Protein AF-A0A4P6FEP6-F1 (afdb_monomer_lite)

Structure (mmCIF, N/CA/C/O backbone):
data_AF-A0A4P6FEP6-F1
#
_entry.id   AF-A0A4P6FEP6-F1
#
loop_
_atom_site.group_PDB
_atom_site.id
_atom_site.type_symbol
_atom_site.label_atom_id
_atom_site.label_alt_id
_atom_site.label_comp_id
_atom_site.label_asym_id
_atom_site.label_entity_id
_atom_site.label_seq_id
_atom_site.pdbx_PDB_ins_code
_atom_site.Cartn_x
_atom_site.Cartn_y
_atom_site.Cartn_z
_atom_site.occupancy
_atom_site.B_iso_or_equiv
_atom_site.auth_seq_id
_atom_site.auth_comp_id
_atom_site.auth_asym_id
_atom_site.auth_atom_id
_atom_site.pdbx_PDB_model_num
ATOM 1 N N . MET A 1 1 ? 77.524 1.971 -24.365 1.00 61.12 1 MET A N 1
ATOM 2 C CA . MET A 1 1 ? 76.093 1.707 -24.637 1.00 61.12 1 MET A CA 1
ATOM 3 C C . MET A 1 1 ? 75.941 1.446 -26.121 1.00 61.12 1 MET A C 1
ATOM 5 O O . MET A 1 1 ? 76.405 2.267 -26.900 1.00 61.12 1 MET A O 1
ATOM 9 N N . SER A 1 2 ? 75.398 0.293 -26.518 1.00 82.69 2 SER A N 1
ATOM 10 C CA . SER A 1 2 ? 75.181 -0.002 -27.937 1.00 82.69 2 SER A CA 1
ATOM 11 C C . SER A 1 2 ? 73.992 0.816 -28.463 1.00 82.69 2 SER A C 1
ATOM 13 O O . SER A 1 2 ? 73.054 1.067 -27.701 1.00 82.69 2 SER A O 1
ATOM 15 N N . PRO A 1 3 ? 73.987 1.218 -29.748 1.00 84.75 3 PRO A N 1
ATOM 16 C CA . PRO A 1 3 ? 72.863 1.941 -30.356 1.00 84.75 3 PRO A CA 1
ATOM 17 C C . PRO A 1 3 ? 71.530 1.189 -30.208 1.00 84.75 3 PRO A C 1
ATOM 19 O O . PRO A 1 3 ? 70.482 1.814 -30.090 1.00 84.75 3 PRO A O 1
ATOM 22 N N . VAL A 1 4 ? 71.584 -0.142 -30.096 1.00 84.56 4 VAL A N 1
ATOM 23 C CA . VAL A 1 4 ? 70.431 -1.012 -29.825 1.00 84.56 4 VAL A CA 1
ATOM 24 C C . VAL A 1 4 ? 69.748 -0.669 -28.492 1.00 84.56 4 VAL A C 1
ATOM 26 O O . VAL A 1 4 ? 68.520 -0.640 -28.424 1.00 84.56 4 VAL A O 1
ATOM 29 N N . PHE A 1 5 ? 70.521 -0.352 -27.448 1.00 81.69 5 PHE A N 1
ATOM 30 C CA . PHE A 1 5 ? 69.991 -0.033 -26.118 1.00 81.69 5 PHE A CA 1
ATOM 31 C C . PHE A 1 5 ? 69.284 1.332 -26.087 1.00 81.69 5 PHE A C 1
ATOM 33 O O . PHE A 1 5 ? 68.251 1.475 -25.440 1.00 81.69 5 PHE A O 1
ATOM 40 N N . ALA A 1 6 ? 69.792 2.313 -26.843 1.00 79.81 6 ALA A N 1
ATOM 41 C CA . ALA A 1 6 ? 69.150 3.621 -26.987 1.00 79.81 6 ALA A CA 1
ATOM 42 C C . ALA A 1 6 ? 67.805 3.510 -27.727 1.00 79.81 6 ALA A C 1
ATOM 44 O O . ALA A 1 6 ? 66.792 4.006 -27.243 1.00 79.81 6 ALA A O 1
ATOM 45 N N . THR A 1 7 ? 67.753 2.750 -28.829 1.00 85.75 7 THR A N 1
ATOM 46 C CA . THR A 1 7 ? 66.488 2.495 -29.543 1.00 85.75 7 THR A CA 1
ATOM 47 C C . THR A 1 7 ? 65.466 1.701 -28.728 1.00 85.75 7 THR A C 1
ATOM 49 O O . THR A 1 7 ? 64.266 1.857 -28.942 1.00 85.75 7 THR A O 1
ATOM 52 N N . ALA A 1 8 ? 65.909 0.844 -27.803 1.00 77.00 8 ALA A N 1
ATOM 53 C CA . ALA A 1 8 ? 65.008 0.113 -26.914 1.00 77.00 8 ALA A CA 1
ATOM 54 C C . ALA A 1 8 ? 64.372 1.035 -25.858 1.00 77.00 8 ALA A C 1
ATOM 56 O O . ALA A 1 8 ? 63.171 0.935 -25.613 1.00 77.00 8 ALA A O 1
ATOM 57 N N . LEU A 1 9 ? 65.148 1.966 -25.290 1.00 80.12 9 LEU A N 1
ATOM 58 C CA . LEU A 1 9 ? 64.659 2.965 -24.332 1.00 80.12 9 LEU A CA 1
ATOM 59 C C . LEU A 1 9 ? 63.662 3.946 -24.964 1.00 80.12 9 LEU A C 1
ATOM 61 O O . LEU A 1 9 ? 62.606 4.182 -24.380 1.00 80.12 9 LEU A O 1
ATOM 65 N N . ASP A 1 10 ? 63.934 4.440 -26.176 1.00 83.44 10 ASP A N 1
ATOM 66 C CA . ASP A 1 10 ? 63.005 5.333 -26.888 1.00 83.44 10 ASP A CA 1
ATOM 67 C C . ASP A 1 10 ? 61.679 4.638 -27.222 1.00 83.44 10 ASP A C 1
ATOM 69 O O . ASP A 1 10 ? 60.604 5.224 -27.088 1.00 83.44 10 ASP A O 1
ATOM 73 N N . ARG A 1 11 ? 61.727 3.353 -27.603 1.00 79.44 11 ARG A N 1
ATOM 74 C CA . ARG A 1 11 ? 60.509 2.561 -27.827 1.00 79.44 11 ARG A CA 1
ATOM 75 C C . ARG A 1 11 ? 59.732 2.340 -26.533 1.00 79.44 11 ARG A C 1
ATOM 77 O O . ARG A 1 11 ? 58.515 2.478 -26.551 1.00 79.44 11 ARG A O 1
ATOM 84 N N . ALA A 1 12 ? 60.403 2.031 -25.424 1.00 73.00 12 ALA A N 1
ATOM 85 C CA . ALA A 1 12 ? 59.746 1.851 -24.129 1.00 73.00 12 ALA A CA 1
ATOM 86 C C . ALA A 1 12 ? 59.043 3.136 -23.654 1.00 73.00 12 ALA A C 1
ATOM 88 O O . ALA A 1 12 ? 57.903 3.077 -23.194 1.00 73.00 12 ALA A O 1
ATOM 89 N N . ALA A 1 13 ? 59.675 4.300 -23.836 1.00 74.88 13 ALA A N 1
ATOM 90 C CA . ALA A 1 13 ? 59.071 5.595 -23.523 1.00 74.88 13 ALA A CA 1
ATOM 91 C C . ALA A 1 13 ? 57.857 5.908 -24.418 1.00 74.88 13 ALA A C 1
ATOM 93 O O . ALA A 1 13 ? 56.834 6.391 -23.929 1.00 74.88 13 ALA A O 1
ATOM 94 N N . ALA A 1 14 ? 57.932 5.584 -25.714 1.00 75.50 14 ALA A N 1
ATOM 95 C CA . ALA A 1 14 ? 56.806 5.743 -26.633 1.00 75.50 14 ALA A CA 1
ATOM 96 C C . ALA A 1 14 ? 55.612 4.845 -26.254 1.00 75.50 14 ALA A C 1
ATOM 98 O O . ALA A 1 14 ? 54.470 5.301 -26.282 1.00 75.50 14 ALA A O 1
ATOM 99 N N . TRP A 1 15 ? 55.865 3.598 -25.847 1.00 74.69 15 TRP A N 1
ATOM 100 C CA . TRP A 1 15 ? 54.817 2.686 -25.382 1.00 74.69 15 TRP A CA 1
ATOM 101 C C . TRP A 1 15 ? 54.158 3.158 -24.082 1.00 74.69 15 TRP A C 1
ATOM 103 O O . TRP A 1 15 ? 52.933 3.110 -23.992 1.00 74.69 15 TRP A O 1
ATOM 113 N N . ALA A 1 16 ? 54.931 3.692 -23.128 1.00 70.31 16 ALA A N 1
ATOM 114 C CA . ALA A 1 16 ? 54.395 4.250 -21.884 1.00 70.31 16 ALA A CA 1
ATOM 115 C C . ALA A 1 16 ? 53.432 5.429 -22.139 1.00 70.31 16 ALA A C 1
ATOM 117 O O . ALA A 1 16 ? 52.338 5.489 -21.573 1.00 70.31 16 ALA A O 1
ATOM 118 N N . ALA A 1 17 ? 53.788 6.324 -23.067 1.00 71.62 17 ALA A N 1
ATOM 119 C CA . ALA A 1 17 ? 52.927 7.440 -23.455 1.00 71.62 17 ALA A CA 1
ATOM 120 C C . ALA A 1 17 ? 51.618 6.972 -24.120 1.00 71.62 17 ALA A C 1
ATOM 122 O O . ALA A 1 17 ? 50.555 7.545 -23.877 1.00 71.62 17 ALA A O 1
ATOM 123 N N . ILE A 1 18 ? 51.668 5.910 -24.933 1.00 71.50 18 ILE A N 1
ATOM 124 C CA . ILE A 1 18 ? 50.474 5.322 -25.559 1.00 71.50 18 ILE A CA 1
ATOM 125 C C . ILE A 1 18 ? 49.563 4.689 -24.498 1.00 71.50 18 ILE A C 1
ATOM 127 O O . ILE A 1 18 ? 48.345 4.875 -24.553 1.00 71.50 18 ILE A O 1
ATOM 131 N N . THR A 1 19 ? 50.130 3.986 -23.510 1.00 71.38 19 THR A N 1
ATOM 132 C CA . THR A 1 19 ? 49.346 3.383 -22.423 1.00 71.38 19 THR A CA 1
ATOM 133 C C . THR A 1 19 ? 48.675 4.427 -21.536 1.00 71.38 19 THR A C 1
ATOM 135 O O . THR A 1 19 ? 47.504 4.257 -21.201 1.00 71.38 19 THR A O 1
ATOM 138 N N . ASP A 1 20 ? 49.343 5.543 -21.230 1.00 69.88 20 ASP A N 1
ATOM 139 C CA . ASP A 1 20 ? 48.754 6.618 -20.420 1.00 69.88 20 ASP A CA 1
ATOM 140 C C . ASP A 1 20 ? 47.569 7.286 -21.129 1.00 69.88 20 ASP A C 1
ATOM 142 O O . ASP A 1 20 ? 46.523 7.526 -20.519 1.00 69.88 20 ASP A O 1
ATOM 146 N N . VAL A 1 21 ? 47.683 7.520 -22.442 1.00 69.31 21 VAL A N 1
ATOM 147 C CA . VAL A 1 21 ? 46.574 8.051 -23.250 1.00 69.31 21 VAL A CA 1
ATOM 148 C C . VAL A 1 21 ? 45.417 7.053 -23.304 1.00 69.31 21 VAL A C 1
ATOM 150 O O . VAL A 1 21 ? 44.262 7.450 -23.146 1.00 69.31 21 VAL A O 1
ATOM 153 N N . ALA A 1 22 ? 45.697 5.758 -23.472 1.00 65.31 22 ALA A N 1
ATOM 154 C CA . ALA A 1 22 ? 44.666 4.723 -23.494 1.00 65.31 22 ALA A CA 1
ATOM 155 C C . ALA A 1 22 ? 43.912 4.626 -22.154 1.00 65.31 22 ALA A C 1
ATOM 157 O O . ALA A 1 22 ? 42.680 4.569 -22.144 1.00 65.31 22 ALA A O 1
ATOM 158 N N . VAL A 1 23 ? 44.628 4.680 -21.025 1.00 70.81 23 VAL A N 1
ATOM 159 C CA . VAL A 1 23 ? 44.027 4.690 -19.682 1.00 70.81 23 VAL A CA 1
ATOM 160 C C . VAL A 1 23 ? 43.199 5.956 -19.467 1.00 70.81 23 VAL A C 1
ATOM 162 O O . VAL A 1 23 ? 42.059 5.865 -19.011 1.00 70.81 23 VAL A O 1
ATOM 165 N N . ALA A 1 24 ? 43.710 7.129 -19.848 1.00 69.38 24 ALA A N 1
ATOM 166 C CA . ALA A 1 24 ? 42.980 8.389 -19.718 1.00 69.38 24 ALA A CA 1
ATOM 167 C C . ALA A 1 24 ? 41.680 8.396 -20.542 1.00 69.38 24 ALA A C 1
ATOM 169 O O . ALA A 1 24 ? 40.633 8.823 -20.048 1.00 69.38 24 ALA A O 1
ATOM 170 N N . VAL A 1 25 ? 41.714 7.868 -21.771 1.00 70.19 25 VAL A N 1
ATOM 171 C CA . VAL A 1 25 ? 40.526 7.732 -22.628 1.00 70.19 25 VAL A CA 1
ATOM 172 C C . VAL A 1 25 ? 39.533 6.727 -22.040 1.00 70.19 25 VAL A C 1
ATOM 174 O O . VAL A 1 25 ? 38.334 7.005 -22.020 1.00 70.19 25 VAL A O 1
ATOM 177 N N . ALA A 1 26 ? 40.003 5.594 -21.509 1.00 68.00 26 ALA A N 1
ATOM 178 C CA . ALA A 1 26 ? 39.142 4.593 -20.882 1.00 68.00 26 ALA A CA 1
ATOM 179 C C . ALA A 1 26 ? 38.453 5.133 -19.615 1.00 68.00 26 ALA A C 1
ATOM 181 O O . ALA A 1 26 ? 37.238 4.985 -19.460 1.00 68.00 26 ALA A O 1
ATOM 182 N N . VAL A 1 27 ? 39.199 5.814 -18.739 1.00 72.69 27 VAL A N 1
ATOM 183 C CA . VAL A 1 27 ? 38.661 6.439 -17.519 1.00 72.69 27 VAL A CA 1
ATOM 184 C C . VAL A 1 27 ? 37.691 7.568 -17.871 1.00 72.69 27 VAL A C 1
ATOM 186 O O . VAL A 1 27 ? 36.590 7.625 -17.319 1.00 72.69 27 VAL A O 1
ATOM 189 N N . GLY A 1 28 ? 38.048 8.426 -18.830 1.00 70.25 28 GLY A N 1
ATOM 190 C CA . GLY A 1 28 ? 37.175 9.497 -19.314 1.00 70.25 28 GLY A CA 1
ATOM 191 C C . GLY A 1 28 ? 35.877 8.964 -19.931 1.00 70.25 28 GLY A C 1
ATOM 192 O O . GLY A 1 28 ? 34.793 9.471 -19.637 1.00 70.25 28 GLY A O 1
ATOM 193 N N . GLY A 1 29 ? 35.966 7.892 -20.724 1.00 70.19 29 GLY A N 1
ATOM 194 C CA . GLY A 1 29 ? 34.812 7.213 -21.312 1.00 70.19 29 GLY A CA 1
ATOM 195 C C . GLY A 1 29 ? 33.895 6.581 -20.262 1.00 70.19 29 GLY A C 1
ATOM 196 O O . GLY A 1 29 ? 32.678 6.761 -20.321 1.00 70.19 29 GLY A O 1
ATOM 197 N N . ALA A 1 30 ? 34.464 5.903 -19.260 1.00 69.81 30 ALA A N 1
ATOM 198 C CA . ALA A 1 30 ? 33.702 5.316 -18.158 1.00 69.81 30 ALA A CA 1
ATOM 199 C C . ALA A 1 30 ? 32.984 6.387 -17.318 1.00 69.81 30 ALA A C 1
ATOM 201 O O . ALA A 1 30 ? 31.803 6.234 -16.995 1.00 69.81 30 ALA A O 1
ATOM 202 N N . ALA A 1 31 ? 33.659 7.500 -17.017 1.00 67.56 31 ALA A N 1
ATOM 203 C CA . ALA A 1 31 ? 33.062 8.622 -16.299 1.00 67.56 31 ALA A CA 1
ATOM 204 C C . ALA A 1 31 ? 31.893 9.243 -17.084 1.00 67.56 31 ALA A C 1
ATOM 206 O O . ALA A 1 31 ? 30.812 9.441 -16.527 1.00 67.56 31 ALA A O 1
ATOM 207 N N . LEU A 1 32 ? 32.063 9.479 -18.390 1.00 68.00 32 LEU A N 1
ATOM 208 C CA . LEU A 1 32 ? 30.989 9.979 -19.256 1.00 68.00 32 LEU A CA 1
ATOM 209 C C . LEU A 1 32 ? 29.798 9.017 -19.325 1.00 68.00 32 LEU A C 1
ATOM 211 O O . LEU A 1 32 ? 28.652 9.466 -19.279 1.00 68.00 32 LEU A O 1
ATOM 215 N N . ALA A 1 33 ? 30.042 7.706 -19.386 1.00 71.12 33 ALA A N 1
ATOM 216 C CA . ALA A 1 33 ? 28.980 6.704 -19.386 1.00 71.12 33 ALA A CA 1
ATOM 217 C C . ALA A 1 33 ? 28.180 6.717 -18.073 1.00 71.12 33 ALA A C 1
ATOM 219 O O . ALA A 1 33 ? 26.949 6.670 -18.099 1.00 71.12 33 ALA A O 1
ATOM 220 N N . LEU A 1 34 ? 28.854 6.850 -16.925 1.00 71.38 34 LEU A N 1
ATOM 221 C CA . LEU A 1 34 ? 28.195 6.987 -15.624 1.00 71.38 34 LEU A CA 1
ATOM 222 C C . LEU A 1 34 ? 27.368 8.273 -15.538 1.00 71.38 34 LEU A C 1
ATOM 224 O O . LEU 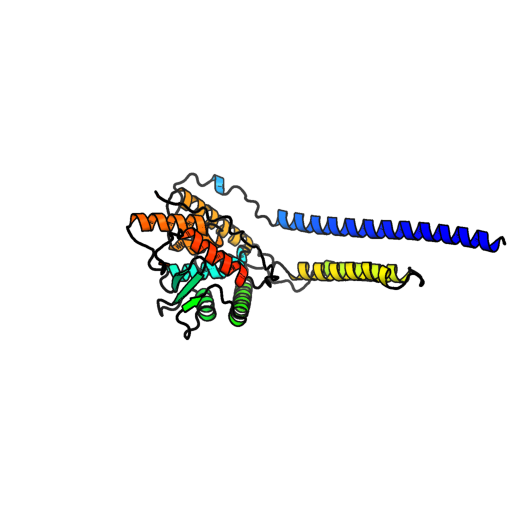A 1 34 ? 26.220 8.224 -15.095 1.00 71.38 34 LEU A O 1
ATOM 228 N N . VAL A 1 35 ? 27.901 9.401 -16.020 1.00 69.12 35 VAL A N 1
ATOM 229 C CA . VAL A 1 35 ? 27.169 10.677 -16.079 1.00 69.12 35 VAL A CA 1
ATOM 230 C C . VAL A 1 35 ? 25.943 10.563 -16.987 1.00 69.12 35 VAL A C 1
ATOM 232 O O . VAL A 1 35 ? 24.860 10.997 -16.601 1.00 69.12 35 VAL A O 1
ATOM 235 N N . ALA A 1 36 ? 26.066 9.933 -18.157 1.00 70.50 36 ALA A N 1
ATOM 236 C CA . ALA A 1 36 ? 24.946 9.719 -19.070 1.00 70.50 36 ALA A CA 1
ATOM 237 C C . ALA A 1 36 ? 23.869 8.803 -18.463 1.00 70.50 36 ALA A C 1
ATOM 239 O O . ALA A 1 36 ? 22.678 9.097 -18.576 1.00 70.50 36 ALA A O 1
ATOM 240 N N . CYS A 1 37 ? 24.265 7.733 -17.767 1.00 73.44 37 CYS A N 1
ATOM 241 C CA . CYS A 1 37 ? 23.350 6.858 -17.032 1.00 73.44 37 CYS A CA 1
ATOM 242 C C . CYS A 1 37 ? 22.632 7.601 -15.899 1.00 73.44 37 CYS A C 1
ATOM 244 O O . CYS A 1 37 ? 21.408 7.506 -15.786 1.00 73.44 37 CYS A O 1
ATOM 246 N N . ALA A 1 38 ? 23.366 8.381 -15.100 1.00 69.75 38 ALA A N 1
ATOM 247 C CA . ALA A 1 38 ? 22.795 9.209 -14.043 1.00 69.75 38 ALA A CA 1
ATOM 248 C C . ALA A 1 38 ? 21.826 10.250 -14.619 1.00 69.75 38 ALA A C 1
ATOM 250 O O . ALA A 1 38 ? 20.710 10.396 -14.125 1.00 69.75 38 ALA A O 1
ATOM 251 N N . PHE A 1 39 ? 22.195 10.915 -15.715 1.00 73.56 39 PHE A N 1
ATOM 252 C CA . PHE A 1 39 ? 21.344 11.889 -16.392 1.00 73.56 39 PHE A CA 1
ATOM 253 C C . PHE A 1 39 ? 20.080 11.244 -16.972 1.00 73.56 39 PHE A C 1
ATOM 255 O O . PHE A 1 39 ? 18.983 11.751 -16.757 1.00 73.56 39 PHE A O 1
ATOM 262 N N . ALA A 1 40 ? 20.190 10.097 -17.647 1.00 71.88 40 ALA A N 1
ATOM 263 C CA . ALA A 1 40 ? 19.037 9.359 -18.160 1.00 71.88 40 ALA A CA 1
ATOM 264 C C . ALA A 1 40 ? 18.101 8.906 -17.029 1.00 71.88 40 ALA A C 1
ATOM 266 O O . ALA A 1 40 ? 16.876 8.971 -17.173 1.00 71.88 40 ALA A O 1
ATOM 267 N N . TRP A 1 41 ? 18.664 8.494 -15.889 1.00 76.50 41 TRP A N 1
ATOM 268 C CA . TRP A 1 41 ? 17.903 8.169 -14.687 1.00 76.50 41 TRP A CA 1
ATOM 269 C C . TRP A 1 41 ? 17.193 9.402 -14.114 1.00 76.50 41 TRP A C 1
ATOM 271 O O . TRP A 1 41 ? 15.987 9.336 -13.886 1.00 76.50 41 TRP A O 1
ATOM 281 N N . ILE A 1 42 ? 17.881 10.543 -13.984 1.00 72.00 42 ILE A N 1
ATOM 282 C CA . ILE A 1 42 ? 17.297 11.815 -13.527 1.00 72.00 42 ILE A CA 1
ATOM 283 C C . ILE A 1 42 ? 16.188 12.272 -14.476 1.00 72.00 42 ILE A C 1
ATOM 285 O O . ILE A 1 42 ? 15.092 12.578 -14.023 1.00 72.00 42 ILE A O 1
ATOM 289 N N . VAL A 1 43 ? 16.416 12.280 -15.791 1.00 71.88 43 VAL A N 1
ATOM 290 C CA . VAL A 1 43 ? 15.403 12.677 -16.781 1.00 71.88 43 VAL A CA 1
ATOM 291 C C . VAL A 1 43 ? 14.196 11.751 -16.718 1.00 71.88 43 VAL A C 1
ATOM 293 O O . VAL A 1 43 ? 13.061 12.223 -16.751 1.00 71.88 43 VAL A O 1
ATOM 296 N N . ARG A 1 44 ? 14.407 10.437 -16.586 1.00 70.50 44 ARG A N 1
ATOM 297 C CA . ARG A 1 44 ? 13.316 9.474 -16.403 1.00 70.50 44 ARG A CA 1
ATOM 298 C C . ARG A 1 44 ? 12.559 9.738 -15.105 1.00 70.50 44 ARG A C 1
ATOM 300 O O . ARG A 1 44 ? 11.333 9.729 -15.121 1.00 70.50 44 ARG A O 1
ATOM 307 N N . PHE A 1 45 ? 13.268 9.999 -14.014 1.00 69.69 45 PHE A N 1
ATOM 308 C CA . PHE A 1 45 ? 12.686 10.299 -12.714 1.00 69.69 45 PHE A CA 1
ATOM 309 C C . PHE A 1 45 ? 11.876 11.600 -12.749 1.00 69.69 45 PHE A C 1
ATOM 311 O O . PHE A 1 45 ? 10.725 11.607 -12.333 1.00 69.69 45 PHE A O 1
ATOM 318 N N . VAL A 1 46 ? 12.420 12.672 -13.332 1.00 72.56 46 VAL A N 1
ATOM 319 C CA . VAL A 1 46 ? 11.766 13.981 -13.486 1.00 72.56 46 VAL A CA 1
ATOM 320 C C . VAL A 1 46 ? 10.570 13.903 -14.434 1.00 72.56 46 VAL A C 1
ATOM 322 O O . VAL A 1 46 ? 9.519 14.452 -14.124 1.00 72.56 46 VAL A O 1
ATOM 325 N N . ARG A 1 47 ? 10.684 13.195 -15.564 1.00 70.75 47 ARG A N 1
ATOM 326 C CA . ARG A 1 47 ? 9.586 13.031 -16.533 1.00 70.75 47 ARG A CA 1
ATOM 327 C C . ARG A 1 47 ? 8.449 12.170 -15.986 1.00 70.75 47 ARG A C 1
ATOM 329 O O . ARG A 1 47 ? 7.299 12.402 -16.344 1.00 70.75 47 ARG A O 1
ATOM 336 N N . ASN A 1 48 ? 8.774 11.196 -15.139 1.00 60.62 48 ASN A N 1
ATOM 337 C CA . ASN A 1 48 ? 7.792 10.369 -14.445 1.00 60.62 48 ASN A CA 1
ATOM 338 C C . ASN A 1 48 ? 7.306 10.990 -13.136 1.00 60.62 48 ASN A C 1
ATOM 340 O O . ASN A 1 48 ? 6.395 10.426 -12.529 1.00 60.62 48 ASN A O 1
ATOM 344 N N . ARG A 1 49 ? 7.856 12.132 -12.691 1.00 58.47 49 ARG A N 1
ATOM 345 C CA . ARG A 1 49 ? 7.165 12.892 -11.657 1.00 58.47 49 ARG A CA 1
ATOM 346 C C . ARG A 1 49 ? 5.838 13.311 -12.274 1.00 58.47 49 ARG A C 1
ATOM 348 O O . ARG A 1 49 ? 5.867 13.986 -13.309 1.00 58.47 49 ARG A O 1
ATOM 355 N N . PRO A 1 50 ? 4.692 12.908 -11.695 1.00 55.69 50 PRO A N 1
ATOM 356 C CA . PRO A 1 50 ? 3.425 13.465 -12.119 1.00 55.69 50 PRO A CA 1
ATOM 357 C C . PRO A 1 50 ? 3.621 14.973 -12.057 1.00 55.69 50 PRO A C 1
ATOM 359 O O . PRO A 1 50 ? 4.028 15.510 -11.019 1.00 55.69 50 PRO A O 1
ATOM 362 N N . ARG A 1 51 ? 3.467 15.650 -13.203 1.00 55.00 51 ARG A N 1
ATOM 363 C CA . ARG A 1 51 ? 3.362 17.104 -13.201 1.00 55.00 51 ARG A CA 1
ATOM 364 C C . ARG A 1 51 ? 2.246 17.354 -12.205 1.00 55.00 51 ARG A C 1
ATOM 366 O O . ARG A 1 51 ? 1.108 17.002 -12.499 1.00 55.00 51 ARG A O 1
ATOM 373 N N . ARG A 1 52 ? 2.590 17.870 -11.019 1.00 52.38 52 ARG A N 1
ATOM 374 C CA . ARG A 1 52 ? 1.654 18.383 -10.017 1.00 52.38 52 ARG A CA 1
ATOM 375 C C . ARG A 1 52 ? 0.988 19.603 -10.647 1.00 52.38 52 ARG A C 1
ATOM 377 O O . ARG A 1 52 ? 1.244 20.740 -10.277 1.00 52.38 52 ARG A O 1
ATOM 384 N N . ALA A 1 53 ? 0.260 19.376 -11.729 1.00 44.19 53 ALA A N 1
ATOM 385 C CA . ALA A 1 53 ? -0.480 20.373 -12.444 1.00 44.19 53 ALA A CA 1
ATOM 386 C C . ALA A 1 53 ? -1.654 20.662 -11.530 1.00 44.19 53 ALA A C 1
ATOM 388 O O . ALA A 1 53 ? -2.560 19.851 -11.453 1.00 44.19 53 ALA A O 1
ATOM 389 N N . ALA A 1 54 ? -1.533 21.727 -10.743 1.00 48.09 54 ALA A N 1
ATOM 390 C CA . ALA A 1 54 ? -2.544 22.762 -10.554 1.00 48.09 54 ALA A CA 1
ATOM 391 C C . ALA A 1 54 ? -4.024 22.368 -10.326 1.00 48.09 54 ALA A C 1
ATOM 393 O O . ALA A 1 54 ? -4.875 23.248 -10.380 1.00 48.09 54 ALA A O 1
ATOM 394 N N . VAL A 1 55 ? -4.369 21.118 -9.998 1.00 51.62 55 VAL A N 1
ATOM 395 C CA . VAL A 1 55 ? -5.739 20.731 -9.606 1.00 51.62 55 VAL A CA 1
ATOM 396 C C . VAL A 1 55 ? -6.094 21.316 -8.230 1.00 51.62 55 VAL A C 1
ATOM 398 O O . VAL A 1 55 ? -7.260 21.462 -7.889 1.00 51.62 55 VAL A O 1
ATOM 401 N N . ALA A 1 56 ? -5.097 21.781 -7.469 1.00 49.84 56 ALA A N 1
ATOM 402 C CA . ALA A 1 56 ? -5.315 22.521 -6.229 1.00 49.84 56 ALA A CA 1
ATOM 403 C C . ALA A 1 56 ? -5.978 23.904 -6.427 1.00 49.84 56 ALA A C 1
ATOM 405 O O . ALA A 1 56 ? -6.466 24.474 -5.458 1.00 49.84 56 ALA A O 1
ATOM 406 N N . ALA A 1 57 ? -6.022 24.460 -7.647 1.00 47.44 57 ALA A N 1
ATOM 407 C CA . ALA A 1 57 ? -6.486 25.836 -7.859 1.00 47.44 57 ALA A CA 1
ATOM 408 C C . ALA A 1 57 ? -8.004 25.988 -8.080 1.00 47.44 57 ALA A C 1
ATOM 410 O O . ALA A 1 57 ? -8.489 27.113 -8.140 1.00 47.44 57 ALA A O 1
ATOM 411 N N . THR A 1 58 ? -8.774 24.899 -8.189 1.00 51.06 58 THR A N 1
ATOM 412 C CA . THR A 1 58 ? -10.235 24.974 -8.423 1.00 51.06 58 THR A CA 1
ATOM 413 C C . THR A 1 58 ? -11.088 24.584 -7.211 1.00 51.06 58 THR A C 1
ATOM 415 O O . THR A 1 58 ? -12.310 24.679 -7.270 1.00 51.06 58 THR A O 1
ATOM 418 N N . ALA A 1 59 ? -10.478 24.208 -6.084 1.00 52.09 59 ALA A N 1
ATOM 419 C CA . ALA A 1 59 ? -11.179 23.730 -4.888 1.00 52.09 59 ALA A CA 1
ATOM 420 C C . ALA A 1 59 ? -11.476 24.838 -3.854 1.00 52.09 59 ALA A C 1
ATOM 422 O O . ALA A 1 59 ? -11.310 24.636 -2.657 1.00 52.09 59 ALA A O 1
ATOM 423 N N . GLY A 1 60 ? -11.935 26.013 -4.301 1.00 55.97 60 GLY A N 1
ATOM 424 C CA . GLY A 1 60 ? -12.429 27.080 -3.411 1.00 55.97 60 GLY A CA 1
ATOM 425 C C . GLY A 1 60 ? -13.817 26.812 -2.803 1.00 55.97 60 GLY A C 1
ATOM 426 O O . GLY A 1 60 ? -14.391 27.699 -2.179 1.00 55.97 60 GLY A O 1
ATOM 427 N N . GLY A 1 61 ? -14.387 25.622 -3.019 1.00 64.38 61 GLY A N 1
ATOM 428 C CA . GLY A 1 61 ? -15.664 25.199 -2.442 1.00 64.38 61 GLY A CA 1
ATOM 429 C C . GLY A 1 61 ? -15.492 24.498 -1.089 1.00 64.38 61 GLY A C 1
ATOM 430 O O . GLY A 1 61 ? -14.387 24.049 -0.778 1.00 64.38 61 GLY A O 1
ATOM 431 N N . PRO A 1 62 ? -16.567 24.370 -0.282 1.00 67.12 62 PRO A N 1
ATOM 432 C CA . PRO A 1 62 ? -16.538 23.582 0.948 1.00 67.12 62 PRO A CA 1
ATOM 433 C C . PRO A 1 62 ? -15.975 22.203 0.616 1.00 67.12 62 PRO A C 1
ATOM 435 O O . PRO A 1 62 ? -16.477 21.529 -0.284 1.00 67.12 62 PRO A O 1
ATOM 438 N N . ALA A 1 63 ? -14.881 21.834 1.281 1.00 65.06 63 ALA A N 1
ATOM 439 C CA . ALA A 1 63 ? -14.095 20.673 0.903 1.00 65.06 63 ALA A CA 1
ATOM 440 C C . ALA A 1 63 ? -15.015 19.442 0.817 1.00 65.06 63 ALA A C 1
ATOM 442 O O . ALA A 1 63 ? -15.655 19.070 1.797 1.00 65.06 63 ALA A O 1
ATOM 443 N N . ALA A 1 64 ? -15.162 18.834 -0.357 1.00 75.06 64 ALA A N 1
ATOM 444 C CA . ALA A 1 64 ? -16.000 17.646 -0.495 1.00 75.06 64 ALA A CA 1
ATOM 445 C C . ALA A 1 64 ? -15.437 16.515 0.384 1.00 75.06 64 ALA A C 1
ATOM 447 O O . ALA A 1 64 ? -14.235 16.488 0.665 1.00 75.06 64 ALA A O 1
ATOM 448 N N . ALA A 1 65 ? -16.297 15.609 0.857 1.00 81.56 65 ALA A N 1
ATOM 449 C CA . ALA A 1 65 ? -15.811 14.393 1.500 1.00 81.56 65 ALA A CA 1
ATOM 450 C C . ALA A 1 65 ? -14.895 13.655 0.504 1.00 81.56 65 ALA A C 1
ATOM 452 O O . ALA A 1 65 ? -15.244 13.581 -0.679 1.00 81.56 65 ALA A O 1
ATOM 453 N N . PRO A 1 66 ? -13.722 13.165 0.935 1.00 83.19 66 PRO A N 1
ATOM 454 C CA . PRO A 1 66 ? -12.803 12.459 0.053 1.00 83.19 66 PRO A CA 1
ATOM 455 C C . PRO A 1 66 ? -13.513 11.237 -0.539 1.00 83.19 66 PRO A C 1
ATOM 457 O O . PRO A 1 66 ? -13.972 10.351 0.182 1.00 83.19 66 PRO A O 1
ATOM 460 N N . VAL A 1 67 ? -13.654 11.221 -1.865 1.00 85.88 67 VAL A N 1
ATOM 461 C CA . VAL A 1 67 ? -14.338 10.143 -2.582 1.00 85.88 67 VAL A CA 1
ATOM 462 C C . VAL A 1 67 ? -13.313 9.068 -2.901 1.00 85.88 67 VAL A C 1
ATOM 464 O O . VAL A 1 67 ? -12.445 9.254 -3.752 1.00 85.88 67 VAL A O 1
ATOM 467 N N . VAL A 1 68 ? -13.418 7.938 -2.210 1.00 88.12 68 VAL A N 1
ATOM 468 C CA . VAL A 1 68 ? -12.630 6.749 -2.526 1.00 88.12 68 VAL A CA 1
ATOM 469 C C . VAL A 1 68 ? -13.171 6.129 -3.821 1.00 88.12 68 VAL A C 1
ATOM 471 O O . VAL A 1 68 ? -14.377 5.877 -3.906 1.00 88.12 68 VAL A O 1
ATOM 474 N N . PRO A 1 69 ? -12.328 5.864 -4.834 1.00 87.25 69 PRO A N 1
ATOM 475 C CA . PRO A 1 69 ? -12.785 5.235 -6.066 1.00 87.25 69 PRO A CA 1
ATOM 476 C C . PRO A 1 69 ? -13.331 3.827 -5.785 1.00 87.25 69 PRO A C 1
ATOM 478 O O . PRO A 1 69 ? -12.657 2.975 -5.204 1.00 87.25 69 PRO A O 1
ATOM 481 N N . ALA A 1 70 ? -14.582 3.589 -6.183 1.00 87.31 70 ALA A N 1
ATOM 482 C CA . ALA A 1 70 ? -15.276 2.332 -5.928 1.00 87.31 70 ALA A CA 1
ATOM 483 C C . ALA A 1 70 ? -14.688 1.166 -6.744 1.00 87.31 70 ALA A C 1
ATOM 485 O O . ALA A 1 70 ? -14.234 1.339 -7.875 1.00 87.31 70 ALA A O 1
ATOM 486 N N . GLY A 1 71 ? -14.760 -0.048 -6.186 1.00 86.19 71 GLY A N 1
ATOM 487 C CA . GLY A 1 71 ? -14.396 -1.286 -6.888 1.00 86.19 71 GLY A CA 1
ATOM 488 C C . GLY A 1 71 ? -12.896 -1.587 -6.959 1.00 86.19 71 GLY A C 1
ATOM 489 O O . GLY A 1 71 ? -12.494 -2.478 -7.708 1.00 86.19 71 GLY A O 1
ATOM 490 N N . LEU A 1 72 ? -12.076 -0.869 -6.192 1.00 85.69 72 LEU A N 1
ATOM 491 C CA . LEU A 1 72 ? -10.631 -1.064 -6.142 1.00 85.69 72 LEU A CA 1
ATOM 492 C C . LEU A 1 72 ? -10.183 -1.566 -4.781 1.00 85.69 72 LEU A C 1
ATOM 494 O O . LEU A 1 72 ? -10.601 -1.055 -3.744 1.00 85.69 72 LEU A O 1
ATOM 498 N N . SER A 1 73 ? -9.292 -2.549 -4.823 1.00 95.19 73 SER A N 1
ATOM 499 C CA . SER A 1 73 ? -8.585 -2.998 -3.628 1.00 95.19 73 SER A CA 1
ATOM 500 C C . SER A 1 73 ? -7.501 -1.990 -3.244 1.00 95.19 73 SER A C 1
ATOM 502 O O . SER A 1 73 ? -6.896 -1.323 -4.095 1.00 95.19 73 SER A O 1
ATOM 504 N N . LEU A 1 74 ? -7.195 -1.920 -1.949 1.00 96.06 74 LEU A N 1
ATOM 505 C CA . LEU A 1 74 ? -6.066 -1.131 -1.443 1.00 96.06 74 LEU A CA 1
ATOM 506 C C . LEU A 1 74 ? -4.729 -1.632 -2.014 1.00 96.06 74 LEU A C 1
ATOM 508 O O . LEU A 1 74 ? -3.822 -0.835 -2.254 1.00 96.06 74 LEU A O 1
ATOM 512 N N . ALA A 1 75 ? -4.625 -2.935 -2.298 1.00 96.06 75 ALA A N 1
ATOM 513 C CA . ALA A 1 75 ? -3.458 -3.530 -2.940 1.00 96.06 75 ALA A CA 1
ATOM 514 C C . ALA A 1 75 ? -3.238 -2.968 -4.355 1.00 96.06 75 ALA A C 1
ATOM 516 O O . ALA A 1 75 ? -2.130 -2.560 -4.704 1.00 96.06 75 ALA A O 1
ATOM 517 N N . GLU A 1 76 ? -4.293 -2.900 -5.170 1.00 95.81 76 GLU A N 1
ATOM 518 C CA . GLU A 1 76 ? -4.225 -2.331 -6.520 1.00 95.81 76 GLU A CA 1
ATOM 519 C C . GLU A 1 76 ? -3.857 -0.846 -6.488 1.00 95.81 76 GLU A C 1
ATOM 521 O O . GLU A 1 76 ? -2.991 -0.412 -7.253 1.00 95.81 76 GLU A O 1
ATOM 526 N N . ALA A 1 77 ? -4.461 -0.080 -5.575 1.00 96.12 77 ALA A N 1
ATOM 527 C CA . ALA A 1 77 ? -4.131 1.329 -5.385 1.00 96.12 77 ALA A CA 1
ATOM 528 C C . ALA A 1 77 ? -2.653 1.524 -5.006 1.00 96.12 77 ALA A C 1
ATOM 530 O O . ALA A 1 77 ? -1.969 2.358 -5.604 1.00 96.12 77 ALA A O 1
ATOM 531 N N . ALA A 1 78 ? -2.128 0.710 -4.086 1.00 95.31 78 ALA A N 1
ATOM 532 C CA . ALA A 1 78 ? -0.725 0.746 -3.683 1.00 95.31 78 ALA A CA 1
ATOM 533 C C . ALA A 1 78 ? 0.229 0.478 -4.860 1.00 95.31 78 ALA A C 1
ATOM 535 O O . ALA A 1 78 ? 1.216 1.190 -5.043 1.00 95.31 78 ALA A O 1
ATOM 536 N N . VAL A 1 79 ? -0.085 -0.509 -5.704 1.00 93.50 79 VAL A N 1
ATOM 537 C CA . VAL A 1 79 ? 0.726 -0.865 -6.881 1.00 93.50 79 VAL A CA 1
ATOM 538 C C . VAL A 1 79 ? 0.694 0.215 -7.967 1.00 93.50 79 VAL A C 1
ATOM 540 O O . VAL A 1 79 ? 1.689 0.422 -8.669 1.00 93.50 79 VAL A O 1
ATOM 543 N N . VAL A 1 80 ? -0.432 0.914 -8.132 1.00 94.06 80 VAL A N 1
ATOM 544 C CA . VAL A 1 80 ? -0.560 2.035 -9.082 1.00 94.06 80 VAL A CA 1
ATOM 545 C C . VAL A 1 80 ? 0.187 3.276 -8.588 1.00 94.06 80 VAL A C 1
ATOM 547 O O . VAL A 1 80 ? 0.815 3.978 -9.388 1.00 94.06 80 VAL A O 1
ATOM 550 N N . LEU A 1 81 ? 0.154 3.530 -7.278 1.00 92.81 81 LEU A N 1
ATOM 551 C CA . LEU A 1 81 ? 0.862 4.641 -6.640 1.00 92.81 81 LEU A CA 1
ATOM 552 C C . LEU A 1 81 ? 2.369 4.413 -6.494 1.00 92.81 81 LEU A C 1
ATOM 554 O O . LEU A 1 81 ? 3.071 5.369 -6.160 1.00 92.81 81 LEU A O 1
ATOM 558 N N . ASP A 1 82 ? 2.858 3.203 -6.784 1.00 91.56 82 ASP A N 1
ATOM 559 C CA . ASP A 1 82 ? 4.246 2.789 -6.537 1.00 91.56 82 ASP A CA 1
ATOM 560 C C . ASP A 1 82 ? 4.594 2.875 -5.038 1.00 91.56 82 ASP A C 1
ATOM 562 O O . ASP A 1 82 ? 5.607 3.443 -4.642 1.00 91.56 82 ASP A O 1
ATOM 566 N N . ARG A 1 83 ? 3.667 2.386 -4.202 1.00 92.69 83 ARG A N 1
ATOM 567 C CA . ARG A 1 83 ? 3.735 2.371 -2.730 1.00 92.69 83 ARG A CA 1
ATOM 568 C C . ARG A 1 83 ? 3.433 0.975 -2.186 1.00 92.69 83 ARG A C 1
ATOM 570 O O . ARG A 1 83 ? 2.680 0.811 -1.225 1.00 92.69 83 ARG A O 1
ATOM 577 N N . THR A 1 84 ? 3.952 -0.052 -2.854 1.00 91.50 84 THR A N 1
ATOM 578 C CA . THR A 1 84 ? 3.687 -1.462 -2.527 1.00 91.50 84 THR A CA 1
ATOM 579 C C . THR A 1 84 ? 4.142 -1.834 -1.123 1.00 91.50 84 THR A C 1
ATOM 581 O O . THR A 1 84 ? 3.510 -2.665 -0.481 1.00 91.50 84 THR A O 1
ATOM 584 N N . GLU A 1 85 ? 5.176 -1.166 -0.616 1.00 89.38 85 GLU A N 1
ATOM 585 C CA . GLU A 1 85 ? 5.651 -1.299 0.757 1.00 89.38 85 GLU A CA 1
ATOM 586 C C . GLU A 1 85 ? 4.574 -0.928 1.791 1.00 89.38 85 GLU A C 1
ATOM 588 O O . GLU A 1 85 ? 4.573 -1.440 2.901 1.00 89.38 85 GLU A O 1
ATOM 593 N N . ARG A 1 86 ? 3.589 -0.102 1.422 1.00 93.25 86 ARG A N 1
ATOM 594 C CA . ARG A 1 86 ? 2.500 0.322 2.317 1.00 93.25 86 ARG A CA 1
ATOM 595 C C . ARG A 1 86 ? 1.201 -0.449 2.114 1.00 93.25 86 ARG A C 1
ATOM 597 O O . ARG A 1 86 ? 0.254 -0.240 2.870 1.00 93.25 86 ARG A O 1
ATOM 604 N N . ALA A 1 87 ? 1.144 -1.329 1.113 1.00 94.12 87 ALA A N 1
ATOM 605 C CA . ALA A 1 87 ? -0.069 -2.057 0.753 1.00 94.12 87 ALA A CA 1
ATOM 606 C C . ALA A 1 87 ? -0.598 -2.874 1.935 1.00 94.12 87 ALA A C 1
ATOM 608 O O . ALA A 1 87 ? -1.769 -2.773 2.286 1.00 94.12 87 ALA A O 1
ATOM 609 N N . VAL A 1 88 ? 0.284 -3.642 2.580 1.00 93.25 88 VAL A N 1
ATOM 610 C CA . VAL A 1 88 ? -0.105 -4.526 3.681 1.00 93.25 88 VAL A CA 1
ATOM 611 C C . VAL A 1 88 ? -0.574 -3.723 4.890 1.00 93.25 88 VAL A C 1
ATOM 613 O O . VAL A 1 88 ? -1.630 -4.026 5.431 1.00 93.25 88 VAL A O 1
ATOM 616 N N . ALA A 1 89 ? 0.152 -2.669 5.272 1.00 93.19 89 ALA A N 1
ATOM 617 C CA . ALA A 1 89 ? -0.244 -1.800 6.378 1.00 93.19 89 ALA A CA 1
ATOM 618 C C . ALA A 1 89 ? -1.630 -1.185 6.149 1.00 93.19 89 ALA A C 1
ATOM 620 O O . ALA A 1 89 ? -2.492 -1.252 7.023 1.00 93.19 89 ALA A O 1
ATOM 621 N N . ALA A 1 90 ? -1.867 -0.643 4.951 1.00 95.44 90 ALA A N 1
ATOM 622 C CA . ALA A 1 90 ? -3.157 -0.075 4.585 1.00 95.44 90 ALA A CA 1
ATOM 623 C C . ALA A 1 90 ? -4.278 -1.121 4.646 1.00 95.44 90 ALA A C 1
ATOM 625 O O . ALA A 1 90 ? -5.331 -0.856 5.218 1.00 95.44 90 ALA A O 1
ATOM 626 N N . ILE A 1 91 ? -4.047 -2.320 4.104 1.00 95.69 91 ILE A N 1
ATOM 627 C CA . ILE A 1 91 ? -5.017 -3.420 4.133 1.00 95.69 91 ILE A CA 1
ATOM 628 C C . ILE A 1 91 ? -5.330 -3.833 5.572 1.00 95.69 91 ILE A C 1
ATOM 630 O O . ILE A 1 91 ? -6.497 -3.876 5.947 1.00 95.69 91 ILE A O 1
ATOM 634 N N . VAL A 1 92 ? -4.308 -4.078 6.396 1.00 94.38 92 VAL A N 1
ATOM 635 C CA . VAL A 1 92 ? -4.478 -4.473 7.801 1.00 94.38 92 VAL A CA 1
ATOM 636 C C . VAL A 1 92 ? -5.254 -3.413 8.580 1.00 94.38 92 VAL A C 1
ATOM 638 O O . VAL A 1 92 ? -6.167 -3.756 9.323 1.00 94.38 92 VAL A O 1
ATOM 641 N N . LEU A 1 93 ? -4.955 -2.129 8.370 1.00 94.56 93 LEU A N 1
ATOM 642 C CA . LEU A 1 93 ? -5.695 -1.034 8.999 1.00 94.56 93 LEU A CA 1
ATOM 643 C C . LEU A 1 93 ? -7.135 -0.933 8.489 1.00 94.56 93 LEU A C 1
ATOM 645 O O . LEU A 1 93 ? -8.025 -0.596 9.264 1.00 94.56 93 LEU A O 1
ATOM 649 N N . GLY A 1 94 ? -7.393 -1.261 7.222 1.00 95.19 94 GLY A N 1
ATOM 650 C CA . GLY A 1 94 ? -8.753 -1.328 6.681 1.00 95.19 94 GLY A CA 1
ATOM 651 C C . GLY A 1 94 ? -9.576 -2.421 7.347 1.00 95.19 94 GLY A C 1
ATOM 652 O O . GLY A 1 94 ? -10.708 -2.181 7.765 1.00 95.19 94 GLY A O 1
ATOM 653 N N . GLU A 1 95 ? -8.975 -3.592 7.529 1.00 95.75 95 GLU A N 1
ATOM 654 C CA . GLU A 1 95 ? -9.598 -4.713 8.232 1.00 95.75 95 GLU A CA 1
ATOM 655 C C . GLU A 1 95 ? -9.748 -4.445 9.736 1.00 95.75 95 GLU A C 1
ATOM 657 O O . GLU A 1 95 ? -10.732 -4.879 10.343 1.00 95.75 95 GLU A O 1
ATOM 662 N N . ALA A 1 96 ? -8.821 -3.685 10.326 1.00 94.25 96 ALA A N 1
ATOM 663 C CA . ALA A 1 96 ? -8.922 -3.234 11.705 1.00 94.25 96 ALA A CA 1
ATOM 664 C C . ALA A 1 96 ? -10.103 -2.276 11.886 1.00 94.25 96 ALA A C 1
ATOM 666 O O . ALA A 1 96 ? -10.988 -2.534 12.695 1.00 94.25 96 ALA A O 1
ATOM 667 N N . VAL A 1 97 ? -10.198 -1.228 11.065 1.00 94.62 97 VAL A N 1
ATOM 668 C CA . VAL A 1 97 ? -11.320 -0.276 11.095 1.00 94.62 97 VAL A CA 1
ATOM 669 C C . VAL A 1 97 ? -12.663 -0.966 10.832 1.00 94.62 97 VAL A C 1
ATOM 671 O O . VAL A 1 97 ? -13.669 -0.598 11.438 1.00 94.62 97 VAL A O 1
ATOM 674 N N . ALA A 1 98 ? -12.684 -2.003 9.990 1.00 95.12 98 ALA A N 1
ATOM 675 C CA . ALA A 1 98 ? -13.860 -2.842 9.760 1.00 95.12 98 ALA A CA 1
ATOM 676 C C . ALA A 1 98 ? -14.208 -3.785 10.935 1.00 95.12 98 ALA A C 1
ATOM 678 O O . ALA A 1 98 ? -15.190 -4.523 10.848 1.00 95.12 98 ALA A O 1
ATOM 679 N N . GLY A 1 99 ? -13.420 -3.792 12.016 1.00 94.69 99 GLY A N 1
ATOM 680 C CA . GLY A 1 99 ? -13.651 -4.585 13.225 1.00 94.69 99 GLY A CA 1
ATOM 681 C C . GLY A 1 99 ? -13.329 -6.074 13.084 1.00 94.69 99 GLY A C 1
ATOM 682 O O . GLY A 1 99 ? -13.755 -6.873 13.914 1.00 94.69 99 GLY A O 1
ATOM 683 N N . ARG A 1 100 ? -12.606 -6.477 12.033 1.00 95.12 100 ARG A N 1
ATOM 684 C CA . ARG A 1 100 ? -12.235 -7.888 11.803 1.00 95.12 100 ARG A CA 1
ATOM 685 C C . ARG A 1 100 ? -10.936 -8.252 12.504 1.00 95.12 100 ARG A C 1
ATOM 687 O O . ARG A 1 100 ? -10.718 -9.405 12.875 1.00 95.12 100 ARG A O 1
ATOM 694 N N . VAL A 1 101 ? -10.088 -7.252 12.697 1.00 94.94 101 VAL A N 1
ATOM 695 C CA . VAL A 1 101 ? -8.777 -7.372 13.316 1.00 94.94 101 VAL A CA 1
ATOM 696 C C . VAL A 1 101 ? -8.622 -6.268 14.358 1.00 94.94 101 VAL A C 1
ATOM 698 O O . VAL A 1 101 ? -9.265 -5.225 14.275 1.00 94.94 101 VAL A O 1
ATOM 701 N N . ARG A 1 102 ? -7.783 -6.495 15.360 1.00 94.25 102 ARG A N 1
ATOM 702 C CA . ARG A 1 102 ? -7.424 -5.512 16.375 1.00 94.25 102 ARG A CA 1
ATOM 703 C C . ARG A 1 102 ? -5.918 -5.383 16.449 1.00 94.25 102 ARG A C 1
ATOM 705 O O . ARG A 1 102 ? -5.198 -6.380 16.414 1.00 94.25 102 ARG A O 1
ATOM 712 N N . LEU A 1 103 ? -5.471 -4.140 16.548 1.00 92.56 103 LEU A N 1
ATOM 713 C CA . LEU A 1 103 ? -4.089 -3.810 16.853 1.00 92.56 103 LEU A CA 1
ATOM 714 C C . LEU A 1 103 ? -3.950 -3.759 18.369 1.00 92.56 103 LEU A C 1
ATOM 716 O O . LEU A 1 103 ? -4.665 -3.004 19.031 1.00 92.56 103 LEU A O 1
ATOM 720 N N . VAL A 1 104 ? -3.067 -4.596 18.896 1.00 92.19 104 VAL A N 1
ATOM 721 C CA . VAL A 1 104 ? -2.778 -4.712 20.319 1.00 92.19 104 VAL A CA 1
ATOM 722 C C . VAL A 1 104 ? -1.358 -4.223 20.545 1.00 92.19 104 VAL A C 1
ATOM 724 O O . VAL A 1 104 ? -0.403 -4.809 20.049 1.00 92.19 104 VAL A O 1
ATOM 727 N N . LEU A 1 105 ? -1.217 -3.128 21.274 1.00 88.69 105 LEU A N 1
ATOM 728 C CA . LEU A 1 105 ? 0.073 -2.634 21.733 1.00 88.69 105 LEU A CA 1
ATOM 729 C C . LEU A 1 105 ? 0.450 -3.351 23.031 1.00 88.69 105 LEU A C 1
ATOM 731 O O . LEU A 1 105 ? -0.183 -3.111 24.063 1.00 88.69 105 LEU A O 1
ATOM 735 N N . THR A 1 106 ? 1.458 -4.217 22.968 1.00 87.94 106 THR A N 1
ATOM 736 C CA . THR A 1 106 ? 1.930 -5.016 24.110 1.00 87.94 106 THR A CA 1
ATOM 737 C C . THR A 1 106 ? 3.031 -4.316 24.896 1.00 87.94 106 THR A C 1
ATOM 739 O O . THR A 1 106 ? 3.004 -4.339 26.123 1.00 87.94 106 THR A O 1
ATOM 742 N N . ASP A 1 107 ? 3.969 -3.658 24.210 1.00 84.75 107 ASP A N 1
ATOM 743 C CA . ASP A 1 107 ? 5.097 -2.946 24.824 1.00 84.75 107 ASP A CA 1
ATOM 744 C C . ASP A 1 107 ? 5.549 -1.755 23.954 1.00 84.75 107 ASP A C 1
ATOM 746 O O . ASP A 1 107 ? 5.054 -1.525 22.844 1.00 84.75 107 ASP A O 1
ATOM 750 N N . VAL A 1 108 ? 6.512 -0.972 24.441 1.00 77.69 108 VAL A N 1
ATOM 751 C CA . VAL A 1 108 ? 7.114 0.168 23.746 1.00 77.69 108 VAL A CA 1
ATOM 752 C C . VAL A 1 108 ? 7.800 -0.299 22.461 1.00 77.69 108 VAL A C 1
ATOM 754 O O . VAL A 1 108 ? 8.971 -0.671 22.430 1.00 77.69 108 VAL A O 1
ATOM 757 N N . GLY A 1 109 ? 7.061 -0.198 21.358 1.00 76.75 109 GLY A N 1
ATOM 758 C CA . GLY A 1 109 ? 7.525 -0.595 20.033 1.00 76.75 109 GLY A CA 1
ATOM 759 C C . GLY A 1 109 ? 7.236 -2.050 19.685 1.00 76.75 109 GLY A C 1
ATOM 760 O O . GLY A 1 109 ? 7.660 -2.467 18.612 1.00 76.75 109 GLY A O 1
ATOM 761 N N . ASP A 1 110 ? 6.512 -2.795 20.524 1.00 85.19 110 ASP A N 1
ATOM 762 C CA . ASP A 1 110 ? 5.952 -4.094 20.156 1.00 85.19 110 ASP A CA 1
ATOM 763 C C . ASP A 1 110 ? 4.447 -3.970 19.918 1.00 85.19 110 ASP A C 1
ATOM 765 O O . ASP A 1 110 ? 3.697 -3.376 20.697 1.00 85.19 110 ASP A O 1
ATOM 769 N N . SER A 1 111 ? 4.036 -4.514 18.783 1.00 86.38 111 SER A N 1
ATOM 770 C CA . SER A 1 111 ? 2.664 -4.482 18.315 1.00 86.38 111 SER A CA 1
ATOM 771 C C . SER A 1 111 ? 2.302 -5.890 17.890 1.00 86.38 111 SER A C 1
ATOM 773 O O . SER A 1 111 ? 3.037 -6.548 17.146 1.00 86.38 111 SER A O 1
ATOM 775 N N . GLU A 1 112 ? 1.126 -6.321 18.307 1.00 92.06 112 GLU A N 1
ATOM 776 C CA . GLU A 1 112 ? 0.522 -7.575 17.918 1.00 92.06 112 GLU A CA 1
ATOM 777 C C . GLU A 1 112 ? -0.771 -7.325 17.144 1.00 92.06 112 GLU A C 1
ATOM 779 O O . GLU A 1 112 ? -1.480 -6.331 17.317 1.00 92.06 112 GLU A O 1
ATOM 784 N N . LEU A 1 113 ? -1.071 -8.250 16.247 1.00 93.00 113 LEU A N 1
ATOM 785 C CA . LEU A 1 113 ? -2.287 -8.283 15.467 1.00 93.00 113 LEU A CA 1
ATOM 786 C C . LEU A 1 113 ? -3.150 -9.436 15.965 1.00 93.00 113 LEU A C 1
ATOM 788 O O . LEU A 1 113 ? -2.688 -10.575 16.005 1.00 93.00 113 LEU A O 1
ATOM 792 N N . GLU A 1 114 ? -4.396 -9.154 16.328 1.00 94.12 114 GLU A N 1
ATOM 793 C CA . GLU A 1 114 ? -5.342 -10.141 16.849 1.00 94.12 114 GLU A CA 1
ATOM 794 C C . GLU A 1 114 ? -6.582 -10.221 15.957 1.00 94.12 114 GLU A C 1
ATOM 796 O O . GLU A 1 114 ? -7.162 -9.198 15.592 1.00 94.12 114 GLU A O 1
ATOM 801 N N . ARG A 1 115 ? -7.020 -11.433 15.607 1.00 93.81 115 ARG A N 1
ATOM 802 C CA . ARG A 1 115 ? -8.270 -11.625 14.857 1.00 93.81 115 ARG A CA 1
ATOM 803 C C . ARG A 1 115 ? -9.458 -11.509 15.819 1.00 93.81 115 ARG A C 1
ATOM 805 O O . ARG A 1 115 ? -9.544 -12.270 16.773 1.00 93.81 115 ARG A O 1
ATOM 812 N N . VAL A 1 116 ? -10.372 -10.569 15.565 1.00 92.06 116 VAL A N 1
ATOM 813 C CA . VAL A 1 116 ? -11.520 -10.287 16.456 1.00 92.06 116 VAL A CA 1
ATOM 814 C C . VAL A 1 116 ? -12.798 -10.962 15.979 1.00 92.06 116 VAL A C 1
ATOM 816 O O . VAL A 1 116 ? -13.600 -11.411 16.793 1.00 92.06 116 VAL A O 1
ATOM 819 N N . ALA A 1 117 ? -13.008 -11.020 14.663 1.00 81.81 117 ALA A N 1
ATOM 820 C CA . ALA A 1 117 ? -14.235 -11.548 14.083 1.00 81.81 117 ALA A CA 1
ATOM 821 C C . ALA A 1 117 ? -13.944 -12.617 13.029 1.00 81.81 117 ALA A C 1
ATOM 823 O O . ALA A 1 117 ? -13.032 -12.475 12.214 1.00 81.81 117 ALA A O 1
ATOM 824 N N . ASP A 1 118 ? -14.815 -13.624 12.968 1.00 79.56 118 ASP A N 1
ATOM 825 C CA . ASP A 1 118 ? -14.813 -14.643 11.908 1.00 79.56 118 ASP A CA 1
ATOM 826 C C . ASP A 1 118 ? -15.392 -14.126 10.580 1.00 79.56 118 ASP A C 1
ATOM 828 O O . ASP A 1 118 ? -15.453 -14.845 9.578 1.00 79.56 118 ASP A O 1
ATOM 832 N N . ALA A 1 119 ? -15.841 -12.868 10.547 1.00 81.19 119 ALA A N 1
ATOM 833 C CA . ALA A 1 119 ? -16.402 -12.260 9.355 1.00 81.19 119 ALA A CA 1
ATOM 834 C C . ALA A 1 119 ? -15.340 -12.197 8.246 1.00 81.19 119 ALA A C 1
ATOM 836 O O . ALA A 1 119 ? -14.350 -11.469 8.349 1.00 81.19 119 ALA A O 1
ATOM 837 N N . GLN A 1 120 ? -15.584 -12.904 7.139 1.00 83.81 120 GLN A N 1
ATOM 838 C CA . GLN A 1 120 ? -14.655 -12.921 6.011 1.00 83.81 120 GLN A CA 1
ATOM 839 C C . GLN A 1 120 ? -14.552 -11.550 5.334 1.00 83.81 120 GLN A C 1
ATOM 841 O O . GLN A 1 120 ? -15.597 -10.955 5.033 1.00 83.81 120 GLN A O 1
ATOM 846 N N . PRO A 1 121 ? -13.331 -11.060 5.045 1.00 87.50 121 PRO A N 1
ATOM 847 C CA . PRO A 1 121 ? -13.129 -9.807 4.326 1.00 87.50 121 PRO A CA 1
ATOM 848 C C . PRO A 1 121 ? -13.887 -9.797 3.001 1.00 87.50 121 PRO A C 1
ATOM 850 O O . PRO A 1 121 ? -13.939 -10.813 2.292 1.00 87.50 121 PRO A O 1
ATOM 853 N N . THR A 1 122 ? -14.488 -8.653 2.679 1.00 87.81 122 THR A N 1
ATOM 854 C CA . THR A 1 122 ? -15.160 -8.416 1.394 1.00 87.81 122 THR A CA 1
ATOM 855 C C . THR A 1 122 ? -14.156 -8.278 0.254 1.00 87.81 122 THR A C 1
ATOM 857 O O . THR A 1 122 ? -14.440 -8.721 -0.856 1.00 87.81 122 THR A O 1
ATOM 860 N N . ASP A 1 123 ? -12.978 -7.710 0.526 1.00 93.75 123 ASP A N 1
ATOM 861 C CA . ASP A 1 123 ? -11.884 -7.628 -0.440 1.00 93.75 123 ASP A CA 1
ATOM 862 C C . ASP A 1 123 ? -11.116 -8.970 -0.485 1.00 93.75 123 ASP A C 1
ATOM 864 O O . ASP A 1 123 ? -10.605 -9.426 0.547 1.00 93.75 123 ASP A O 1
ATOM 868 N N . PRO A 1 124 ? -11.018 -9.636 -1.656 1.00 94.94 124 PRO A N 1
ATOM 869 C CA . PRO A 1 124 ? -10.258 -10.878 -1.790 1.00 94.94 124 PRO A CA 1
ATOM 870 C C . PRO A 1 124 ? -8.771 -10.719 -1.450 1.00 94.94 124 PRO A C 1
ATOM 872 O O . PRO A 1 124 ? -8.146 -11.689 -1.018 1.00 94.94 124 PRO A O 1
ATOM 875 N N . ASP A 1 125 ? -8.195 -9.531 -1.633 1.00 95.62 125 ASP A N 1
ATOM 876 C CA . ASP A 1 125 ? -6.793 -9.284 -1.300 1.00 95.62 125 ASP A CA 1
ATOM 877 C C . ASP A 1 125 ? -6.602 -9.141 0.197 1.00 95.62 125 ASP A C 1
ATOM 879 O O . ASP A 1 125 ? -5.674 -9.731 0.745 1.00 95.62 125 ASP A O 1
ATOM 883 N N . ALA A 1 126 ? -7.523 -8.447 0.866 1.00 95.44 126 ALA A N 1
ATOM 884 C CA . ALA A 1 126 ? -7.523 -8.363 2.316 1.00 95.44 126 ALA A CA 1
ATOM 885 C C . ALA A 1 126 ? -7.643 -9.743 2.961 1.00 95.44 126 ALA A C 1
ATOM 887 O O . ALA A 1 126 ? -6.877 -10.065 3.864 1.00 95.44 126 ALA A O 1
ATOM 888 N N . ARG A 1 127 ? -8.508 -10.612 2.423 1.00 95.50 127 ARG A N 1
ATOM 889 C CA . ARG A 1 127 ? -8.598 -12.009 2.865 1.00 95.50 127 ARG A CA 1
ATOM 890 C C . ARG A 1 127 ? -7.264 -12.735 2.762 1.00 95.50 127 ARG A C 1
ATOM 892 O O . ARG A 1 127 ? -6.823 -13.316 3.743 1.00 95.50 127 ARG A O 1
ATOM 899 N N . ARG A 1 128 ? -6.592 -12.653 1.611 1.00 95.44 128 ARG A N 1
ATOM 900 C CA . ARG A 1 128 ? -5.279 -13.288 1.426 1.00 95.44 128 ARG A CA 1
ATOM 901 C C . ARG A 1 128 ? -4.228 -12.718 2.371 1.00 95.44 128 ARG A C 1
ATOM 903 O O . ARG A 1 128 ? -3.461 -13.488 2.931 1.00 95.44 128 ARG A O 1
ATOM 910 N N . VAL A 1 129 ? -4.201 -11.400 2.571 1.00 94.62 129 VAL A N 1
ATOM 911 C CA . VAL A 1 129 ? -3.298 -10.762 3.542 1.00 94.62 129 VAL A CA 1
ATOM 912 C C . VAL A 1 129 ? -3.548 -11.305 4.946 1.00 94.62 129 VAL A C 1
ATOM 914 O O . VAL A 1 129 ? -2.596 -11.679 5.624 1.00 94.62 129 VAL A O 1
ATOM 917 N N . LEU A 1 130 ? -4.809 -11.399 5.372 1.00 94.06 130 LEU A N 1
ATOM 918 C CA . LEU A 1 130 ? -5.153 -11.921 6.693 1.00 94.06 130 LEU A CA 1
ATOM 919 C C . LEU A 1 130 ? -4.898 -13.421 6.833 1.00 94.06 130 LEU A C 1
ATOM 921 O O . LEU A 1 130 ? -4.531 -13.844 7.919 1.00 94.06 130 LEU A O 1
ATOM 925 N N . ASP A 1 131 ? -5.064 -14.217 5.780 1.00 93.94 131 ASP A N 1
ATOM 926 C CA . ASP A 1 131 ? -4.753 -15.651 5.807 1.00 93.94 131 ASP A CA 1
ATOM 927 C C . ASP A 1 131 ? -3.242 -15.902 5.895 1.00 93.94 131 ASP A C 1
ATOM 929 O O . ASP A 1 131 ? -2.808 -16.851 6.546 1.00 93.94 131 ASP A O 1
ATOM 933 N N . VAL A 1 132 ? -2.440 -15.032 5.271 1.00 93.56 132 VAL A N 1
ATOM 934 C CA . VAL A 1 132 ? -0.974 -15.067 5.341 1.00 93.56 132 VAL A CA 1
ATOM 935 C C . VAL A 1 132 ? -0.482 -14.599 6.715 1.00 93.56 132 VAL A C 1
ATOM 937 O O . VAL A 1 132 ? 0.361 -15.253 7.325 1.00 93.56 132 VAL A O 1
ATOM 940 N N . LEU A 1 133 ? -1.002 -13.477 7.220 1.00 92.75 133 LEU A N 1
ATOM 941 C CA . LEU A 1 133 ? -0.575 -12.910 8.501 1.00 92.75 133 LEU A CA 1
ATOM 942 C C . LEU A 1 133 ? -1.103 -13.705 9.693 1.00 92.75 133 LEU A C 1
ATOM 944 O O . LEU A 1 133 ? -0.337 -14.051 10.587 1.00 92.75 133 LEU A O 1
ATOM 948 N N . LEU A 1 134 ? -2.399 -13.990 9.702 1.00 93.44 134 LEU A N 1
ATOM 949 C CA . LEU A 1 134 ? -3.135 -14.603 10.802 1.00 93.44 134 LEU A CA 1
ATOM 950 C C . LEU A 1 134 ? -3.828 -15.871 10.296 1.00 93.44 134 LEU A C 1
ATOM 952 O O . LEU A 1 134 ? -5.052 -15.868 10.121 1.00 93.44 134 LEU A O 1
ATOM 956 N N . PRO A 1 135 ? -3.076 -16.951 10.018 1.00 89.38 135 PRO A N 1
ATOM 957 C CA . PRO A 1 135 ? -3.693 -18.212 9.639 1.00 89.38 135 PRO A CA 1
ATOM 958 C C . PRO A 1 135 ? -4.678 -18.655 10.736 1.00 89.38 135 PRO A C 1
ATOM 960 O O . PRO A 1 135 ? -4.466 -18.330 11.903 1.00 89.38 135 PRO A O 1
ATOM 963 N N . PRO A 1 136 ? -5.734 -19.424 10.414 1.00 86.25 136 PRO A N 1
ATOM 964 C CA . PRO A 1 136 ? -6.796 -19.769 11.370 1.00 86.25 136 PRO A CA 1
ATOM 965 C C . PRO A 1 136 ? -6.317 -20.444 12.666 1.00 86.25 136 PRO A C 1
ATOM 967 O O . PRO A 1 136 ? -7.032 -20.440 13.661 1.00 86.25 136 PRO A O 1
ATOM 970 N N . SER A 1 137 ? -5.121 -21.037 12.657 1.00 86.88 137 SER A N 1
ATOM 971 C CA . SER A 1 137 ? -4.484 -21.655 13.822 1.00 86.88 137 SER A CA 1
ATOM 972 C C . SER A 1 137 ? -3.861 -20.657 14.805 1.00 86.88 137 SER A C 1
ATOM 974 O O . SER A 1 137 ? -3.523 -21.046 15.919 1.00 86.88 137 SER A O 1
ATOM 976 N N . ILE A 1 138 ? -3.671 -19.399 14.404 1.00 85.25 138 ILE A N 1
ATOM 977 C CA . ILE A 1 138 ? -2.983 -18.364 15.175 1.00 85.25 138 ILE A CA 1
ATOM 978 C C . ILE A 1 138 ? -3.985 -17.253 15.498 1.00 85.25 138 ILE A C 1
ATOM 980 O O . ILE A 1 138 ? -4.416 -16.513 14.618 1.00 85.25 138 ILE A O 1
ATOM 984 N N . GLY A 1 139 ? -4.341 -17.117 16.778 1.00 86.50 139 GLY A N 1
ATOM 985 C CA . GLY A 1 139 ? -5.232 -16.043 17.236 1.00 86.50 139 GLY A CA 1
ATOM 986 C C . GLY A 1 139 ? -4.562 -14.666 17.255 1.00 86.50 139 GLY A C 1
ATOM 987 O O . GLY A 1 139 ? -5.226 -13.653 17.024 1.00 86.50 139 GLY A O 1
ATOM 988 N N . ARG A 1 140 ? -3.243 -14.630 17.492 1.00 92.94 140 ARG A N 1
ATOM 989 C CA . ARG A 1 140 ? -2.466 -13.399 17.633 1.00 92.94 140 ARG A CA 1
ATOM 990 C C . ARG A 1 140 ? -1.049 -13.538 17.070 1.00 92.94 140 ARG A C 1
ATOM 992 O O . ARG A 1 140 ? -0.440 -14.598 17.205 1.00 92.94 140 ARG A O 1
ATOM 999 N N . ARG A 1 141 ? -0.520 -12.480 16.451 1.00 92.56 141 ARG A N 1
ATOM 1000 C CA . ARG A 1 141 ? 0.830 -12.455 15.868 1.00 92.56 141 ARG A CA 1
ATOM 1001 C C . ARG A 1 141 ? 1.536 -11.116 16.073 1.00 92.56 141 ARG A C 1
ATOM 1003 O O . ARG A 1 141 ? 0.955 -10.084 15.764 1.00 92.56 141 ARG A O 1
ATOM 1010 N N . SER A 1 142 ? 2.804 -11.139 16.484 1.00 90.56 142 SER A N 1
ATOM 1011 C CA . SER A 1 142 ? 3.655 -9.937 16.522 1.00 90.56 142 SER A CA 1
ATOM 1012 C C . SER A 1 142 ? 4.035 -9.453 15.114 1.00 90.56 142 SER A C 1
ATOM 1014 O O . SER A 1 142 ? 4.349 -10.250 14.226 1.00 90.56 142 SER A O 1
ATOM 1016 N N . PHE A 1 143 ? 4.047 -8.133 14.909 1.00 83.56 143 PHE A N 1
ATOM 1017 C CA . PHE A 1 143 ? 4.472 -7.497 13.654 1.00 83.56 143 PHE A CA 1
ATOM 1018 C C . PHE A 1 143 ? 5.967 -7.684 13.345 1.00 83.56 143 PHE A C 1
ATOM 1020 O O . PHE A 1 143 ? 6.383 -7.558 12.188 1.00 83.56 143 PHE A O 1
ATOM 1027 N N . HIS A 1 144 ? 6.781 -7.995 14.358 1.00 83.38 144 HIS A N 1
ATOM 1028 C CA . HIS A 1 144 ? 8.233 -8.130 14.211 1.00 83.38 144 HIS A CA 1
ATOM 1029 C C . HIS A 1 144 ? 8.670 -9.494 13.686 1.00 83.38 144 HIS A C 1
ATOM 1031 O O . HIS A 1 144 ? 9.773 -9.626 13.153 1.00 83.38 144 HIS A O 1
ATOM 1037 N N . THR A 1 145 ? 7.825 -10.519 13.805 1.00 82.19 145 THR A N 1
ATOM 1038 C CA . THR A 1 145 ? 8.166 -11.883 13.397 1.00 82.19 145 THR A CA 1
ATOM 1039 C C . THR A 1 145 ? 7.702 -12.166 11.970 1.00 82.19 145 THR A C 1
ATOM 1041 O O . THR A 1 145 ? 6.598 -12.649 11.694 1.00 82.19 145 THR A O 1
ATOM 1044 N N . VAL A 1 146 ? 8.598 -11.870 11.028 1.00 81.44 146 VAL A N 1
ATOM 1045 C CA . VAL A 1 146 ? 8.445 -12.259 9.623 1.00 81.44 146 VAL A CA 1
ATOM 1046 C C . VAL A 1 146 ? 9.058 -13.634 9.435 1.00 81.44 146 VAL A C 1
ATOM 1048 O O . VAL A 1 146 ? 10.274 -13.792 9.531 1.00 81.44 146 VAL A O 1
ATOM 1051 N N . ASP A 1 147 ? 8.220 -14.626 9.163 1.00 88.44 147 ASP A N 1
ATOM 1052 C CA . ASP A 1 147 ? 8.700 -15.903 8.652 1.00 88.44 147 ASP A CA 1
ATOM 1053 C C . ASP A 1 147 ? 8.809 -15.852 7.117 1.00 88.44 147 ASP A C 1
ATOM 1055 O O . ASP A 1 147 ? 8.235 -14.982 6.446 1.00 88.44 147 ASP A O 1
ATOM 1059 N N . ASP A 1 148 ? 9.580 -16.779 6.548 1.00 88.69 148 ASP A N 1
ATOM 1060 C CA . ASP A 1 148 ? 9.759 -16.861 5.097 1.00 88.69 148 ASP A CA 1
ATOM 1061 C C . ASP A 1 148 ? 8.424 -17.097 4.368 1.00 88.69 148 ASP A C 1
ATOM 1063 O O . ASP A 1 148 ? 8.227 -16.565 3.275 1.00 88.69 148 ASP A O 1
ATOM 1067 N N . GLY A 1 149 ? 7.480 -17.805 5.001 1.00 90.81 149 GLY A N 1
ATOM 1068 C CA . GLY A 1 149 ? 6.156 -18.092 4.446 1.00 90.81 149 GLY A CA 1
ATOM 1069 C C . GLY A 1 149 ? 5.296 -16.841 4.259 1.00 90.81 149 GLY A C 1
ATOM 1070 O O . GLY A 1 149 ? 4.639 -16.692 3.229 1.00 90.81 149 GLY A O 1
ATOM 1071 N N . VAL A 1 150 ? 5.348 -15.894 5.196 1.00 90.50 150 VAL A N 1
ATOM 1072 C CA . VAL A 1 150 ? 4.678 -14.595 5.098 1.00 90.50 150 VAL A CA 1
ATOM 1073 C C . VAL A 1 150 ? 5.250 -13.785 3.952 1.00 90.50 150 VAL A C 1
ATOM 1075 O O . VAL A 1 150 ? 4.501 -13.243 3.136 1.00 90.50 150 VAL A O 1
ATOM 1078 N N . ARG A 1 151 ? 6.580 -13.734 3.848 1.00 88.69 151 ARG A N 1
ATOM 1079 C CA . ARG A 1 151 ? 7.249 -13.019 2.760 1.00 88.69 151 ARG A CA 1
ATOM 1080 C C . ARG A 1 151 ? 6.887 -13.617 1.399 1.00 88.69 151 ARG A C 1
ATOM 1082 O O . ARG A 1 151 ? 6.533 -12.873 0.486 1.00 88.69 151 ARG A O 1
ATOM 1089 N N . GLU A 1 152 ? 6.939 -14.939 1.259 1.00 90.62 152 GLU A N 1
ATOM 1090 C CA . GLU A 1 152 ? 6.539 -15.641 0.033 1.00 90.62 152 GLU A CA 1
ATOM 1091 C C . GLU A 1 152 ? 5.060 -15.414 -0.302 1.00 90.62 152 GLU A C 1
ATOM 1093 O O . GLU A 1 152 ? 4.726 -15.110 -1.451 1.00 90.62 152 GLU A O 1
ATOM 1098 N N . GLY A 1 153 ? 4.182 -15.473 0.704 1.00 91.69 153 GLY A N 1
ATOM 1099 C CA . GLY A 1 153 ? 2.753 -15.197 0.568 1.00 91.69 153 GLY A CA 1
ATOM 1100 C C . GLY A 1 153 ? 2.475 -13.787 0.048 1.00 91.69 153 GLY A C 1
ATOM 1101 O O . GLY A 1 153 ? 1.670 -13.612 -0.872 1.00 91.69 153 GLY A O 1
ATOM 1102 N N . PHE A 1 154 ? 3.190 -12.779 0.555 1.00 91.00 154 PHE A N 1
ATOM 1103 C CA . PHE A 1 154 ? 3.071 -11.409 0.059 1.00 91.00 154 PHE A CA 1
ATOM 1104 C C . PHE A 1 154 ? 3.619 -11.234 -1.351 1.00 91.00 154 PHE A C 1
ATOM 1106 O O . PHE A 1 154 ? 2.962 -10.601 -2.177 1.00 91.00 154 PHE A O 1
ATOM 1113 N N . VAL A 1 155 ? 4.767 -11.829 -1.678 1.00 88.69 155 VAL A N 1
ATOM 1114 C CA . VAL A 1 155 ? 5.289 -11.798 -3.053 1.00 88.69 155 VAL A CA 1
ATOM 1115 C C . VAL A 1 155 ? 4.274 -12.414 -4.024 1.00 88.69 155 VAL A C 1
ATOM 1117 O O . VAL A 1 155 ? 3.975 -11.823 -5.065 1.00 88.69 155 VAL A O 1
ATOM 1120 N N . ALA A 1 156 ? 3.674 -13.554 -3.670 1.00 92.69 156 ALA A N 1
ATOM 1121 C CA . ALA A 1 156 ? 2.639 -14.201 -4.473 1.00 92.69 156 ALA A CA 1
ATOM 1122 C C . ALA A 1 156 ? 1.370 -13.337 -4.621 1.00 92.69 156 ALA A C 1
ATOM 1124 O O . ALA A 1 156 ? 0.797 -13.249 -5.718 1.00 92.69 156 ALA A O 1
ATOM 1125 N N . LEU A 1 157 ? 0.947 -12.659 -3.548 1.00 94.12 157 LEU A N 1
ATOM 1126 C CA . LEU A 1 157 ? -0.162 -11.705 -3.582 1.00 94.12 157 LEU A CA 1
ATOM 1127 C C . LEU A 1 157 ? 0.131 -10.562 -4.557 1.00 94.12 157 LEU A C 1
ATOM 1129 O O . LEU A 1 157 ? -0.678 -10.304 -5.448 1.00 94.12 157 LEU A O 1
ATOM 1133 N N . MET A 1 158 ? 1.292 -9.918 -4.431 1.00 92.44 158 MET A N 1
ATOM 1134 C CA . MET A 1 158 ? 1.666 -8.773 -5.261 1.00 92.44 158 MET A CA 1
ATOM 1135 C C . MET A 1 158 ? 1.756 -9.152 -6.739 1.00 92.44 158 MET A C 1
ATOM 1137 O O . MET A 1 158 ? 1.205 -8.446 -7.579 1.00 92.44 158 MET A O 1
ATOM 1141 N N . LEU A 1 159 ? 2.327 -10.314 -7.070 1.00 91.25 159 LEU A N 1
ATOM 1142 C CA . LEU A 1 159 ? 2.326 -10.835 -8.443 1.00 91.25 159 LEU A CA 1
ATOM 1143 C C . LEU A 1 159 ? 0.906 -11.049 -8.986 1.00 91.25 159 LEU A C 1
ATOM 1145 O O . LEU A 1 159 ? 0.643 -10.809 -10.166 1.00 91.25 159 LEU A O 1
ATOM 1149 N N . THR A 1 160 ? -0.025 -11.485 -8.135 1.00 95.19 160 THR A N 1
ATOM 1150 C CA . THR A 1 160 ? -1.429 -11.657 -8.526 1.00 95.19 160 THR A CA 1
ATOM 1151 C C . THR A 1 160 ? -2.118 -10.313 -8.760 1.00 95.19 160 THR A C 1
ATOM 1153 O O . THR A 1 160 ? -2.840 -10.160 -9.747 1.00 95.19 160 THR A O 1
ATOM 1156 N N . VAL A 1 161 ? -1.866 -9.325 -7.897 1.00 95.06 161 VAL A N 1
ATOM 1157 C CA . VAL A 1 161 ? -2.359 -7.949 -8.058 1.00 95.06 161 VAL A CA 1
ATOM 1158 C C . VAL A 1 161 ? -1.833 -7.348 -9.361 1.00 95.06 161 VAL A C 1
ATOM 1160 O O . VAL A 1 161 ? -2.607 -6.795 -10.139 1.00 95.06 161 VAL A O 1
ATOM 1163 N N . GLU A 1 162 ? -0.541 -7.507 -9.654 1.00 92.50 162 GLU A N 1
ATOM 1164 C CA . GLU A 1 162 ? 0.065 -7.004 -10.888 1.00 92.50 162 GLU A CA 1
ATOM 1165 C C . GLU A 1 162 ? -0.561 -7.609 -12.145 1.00 92.50 162 GLU A C 1
ATOM 1167 O O . GLU A 1 162 ? -0.838 -6.871 -13.092 1.00 92.50 162 GLU A O 1
ATOM 1172 N N . ARG A 1 163 ? -0.831 -8.921 -12.151 1.00 93.38 163 ARG A N 1
ATOM 1173 C CA . ARG A 1 163 ? -1.540 -9.578 -13.260 1.00 93.38 163 ARG A CA 1
ATOM 1174 C C . ARG A 1 163 ? -2.936 -8.995 -13.449 1.00 93.38 163 ARG A C 1
ATOM 1176 O O . ARG A 1 163 ? -3.253 -8.570 -14.553 1.00 93.38 163 ARG A O 1
ATOM 1183 N N . ARG A 1 164 ? -3.720 -8.841 -12.374 1.00 95.38 164 ARG A N 1
ATOM 1184 C CA . ARG A 1 164 ? -5.056 -8.224 -12.468 1.00 95.38 164 ARG A CA 1
ATOM 1185 C C . ARG A 1 164 ? -5.009 -6.785 -12.980 1.00 95.38 164 ARG A C 1
ATOM 1187 O O . ARG A 1 164 ? -5.904 -6.374 -13.712 1.00 95.38 164 ARG A O 1
ATOM 1194 N N . LEU A 1 165 ? -3.977 -6.011 -12.638 1.00 94.19 165 LEU A N 1
ATOM 1195 C CA . LEU A 1 165 ? -3.803 -4.663 -13.187 1.00 94.19 165 LEU A CA 1
ATOM 1196 C C . LEU A 1 165 ? -3.508 -4.675 -14.690 1.00 94.19 165 LEU A C 1
ATOM 1198 O O . LEU A 1 165 ? -3.940 -3.759 -15.391 1.00 94.19 165 LEU A O 1
ATOM 1202 N N . VAL A 1 166 ? -2.782 -5.677 -15.188 1.00 93.56 166 VAL A N 1
ATOM 1203 C CA . VAL A 1 166 ? -2.585 -5.883 -16.630 1.00 93.56 166 VAL A CA 1
ATOM 1204 C C . VAL A 1 166 ? -3.904 -6.293 -17.286 1.00 93.56 166 VAL A C 1
ATOM 1206 O O . VAL A 1 166 ? -4.308 -5.649 -18.250 1.00 93.56 166 VAL A O 1
ATOM 1209 N N . ASP A 1 167 ? -4.630 -7.253 -16.708 1.00 94.75 167 ASP A N 1
ATOM 1210 C CA . ASP A 1 167 ? -5.922 -7.731 -17.225 1.00 94.75 167 ASP A CA 1
ATOM 1211 C C . ASP A 1 167 ? -6.972 -6.607 -17.287 1.00 94.75 167 ASP A C 1
ATOM 1213 O O . ASP A 1 167 ? -7.757 -6.510 -18.229 1.00 94.75 167 ASP A O 1
ATOM 1217 N N . ARG A 1 168 ? -6.961 -5.692 -16.308 1.00 94.81 168 ARG A N 1
ATOM 1218 C CA . ARG A 1 168 ? -7.817 -4.491 -16.283 1.00 94.81 168 ARG A CA 1
ATOM 1219 C C . ARG A 1 168 ? -7.335 -3.372 -17.211 1.00 94.81 168 ARG A C 1
ATOM 1221 O O . ARG A 1 168 ? -7.960 -2.310 -17.279 1.00 94.81 168 ARG A O 1
ATOM 1228 N N . GLY A 1 169 ? -6.210 -3.565 -17.892 1.00 94.06 169 GLY A N 1
ATOM 1229 C CA . GLY A 1 169 ? -5.597 -2.572 -18.762 1.00 94.06 169 GLY A CA 1
ATOM 1230 C C . GLY A 1 169 ? -5.107 -1.333 -18.016 1.00 94.06 169 GLY A C 1
ATOM 1231 O O . GLY A 1 169 ? -5.021 -0.270 -18.625 1.00 94.06 169 GLY A O 1
ATOM 1232 N N . LEU A 1 170 ? -4.814 -1.425 -16.714 1.00 93.69 170 LEU A N 1
ATOM 1233 C CA . LEU A 1 170 ? -4.205 -0.352 -15.911 1.00 93.69 170 LEU A CA 1
ATOM 1234 C C . LEU A 1 170 ? -2.676 -0.358 -16.033 1.00 93.69 170 LEU A C 1
ATOM 1236 O O . LEU A 1 170 ? -2.026 0.685 -15.964 1.00 93.69 170 LEU A O 1
ATOM 1240 N N . ARG A 1 171 ? -2.090 -1.523 -16.294 1.00 91.81 171 ARG A N 1
ATOM 1241 C CA . ARG A 1 171 ? -0.685 -1.668 -16.675 1.00 91.81 171 ARG A CA 1
ATOM 1242 C C . ARG A 1 171 ? -0.599 -2.115 -18.126 1.00 91.81 171 ARG A C 1
ATOM 1244 O O . ARG A 1 171 ? -1.405 -2.918 -18.580 1.00 91.81 171 ARG A O 1
ATOM 1251 N N . ALA A 1 172 ? 0.356 -1.560 -18.867 1.00 86.69 172 ALA A N 1
ATOM 1252 C CA . ALA A 1 172 ? 0.656 -2.069 -20.196 1.00 86.69 172 ALA A CA 1
ATOM 1253 C C . ALA A 1 172 ? 1.198 -3.494 -20.055 1.00 86.69 172 ALA A C 1
ATOM 1255 O O . ALA A 1 172 ? 2.024 -3.744 -19.176 1.00 86.69 172 ALA A O 1
ATOM 1256 N N . GLU A 1 173 ? 0.783 -4.416 -20.922 1.00 82.81 173 GLU A N 1
ATOM 1257 C CA . GLU A 1 173 ? 1.475 -5.698 -21.017 1.00 82.81 173 GLU A CA 1
ATOM 1258 C C . GLU A 1 173 ? 2.967 -5.430 -21.204 1.00 82.81 173 GLU A C 1
ATOM 1260 O O . GLU A 1 173 ? 3.371 -4.536 -21.961 1.00 82.81 173 GLU A O 1
ATOM 1265 N N . LYS A 1 174 ? 3.800 -6.175 -20.471 1.00 73.75 174 LYS A N 1
ATOM 1266 C CA . LYS A 1 174 ? 5.247 -6.132 -20.651 1.00 73.75 174 LYS A CA 1
ATOM 1267 C C . LYS A 1 174 ? 5.509 -6.627 -22.065 1.00 73.75 174 LYS A C 1
ATOM 1269 O O . LYS A 1 174 ? 5.633 -7.827 -22.284 1.00 73.75 174 LYS A O 1
ATOM 1274 N N . GLY A 1 175 ? 5.541 -5.704 -23.028 1.00 61.81 175 GLY A N 1
ATOM 1275 C CA . GLY A 1 175 ? 5.849 -6.024 -24.410 1.00 61.81 175 GLY A CA 1
ATOM 1276 C C . GLY A 1 175 ? 7.120 -6.855 -24.382 1.00 61.81 175 GLY A C 1
ATOM 1277 O O . GLY A 1 175 ? 8.129 -6.398 -23.845 1.00 61.81 175 GLY A O 1
ATOM 1278 N N . ALA A 1 176 ? 7.045 -8.091 -24.878 1.00 49.72 176 ALA A N 1
ATOM 1279 C CA . ALA A 1 176 ? 8.054 -9.145 -24.731 1.00 49.72 176 ALA A CA 1
ATOM 1280 C C . ALA A 1 176 ? 9.409 -8.831 -25.399 1.00 49.72 176 ALA A C 1
ATOM 1282 O O . ALA A 1 176 ? 10.208 -9.713 -25.694 1.00 49.72 176 ALA A O 1
ATOM 1283 N N . ARG A 1 177 ? 9.683 -7.561 -25.680 1.00 53.56 177 ARG A N 1
ATOM 1284 C CA . ARG A 1 177 ? 10.943 -7.074 -26.199 1.00 53.56 177 ARG A CA 1
ATOM 1285 C C . ARG A 1 177 ? 11.626 -6.340 -25.051 1.00 53.56 177 ARG A C 1
ATOM 1287 O O . ARG A 1 177 ? 11.363 -5.145 -24.889 1.00 53.56 177 ARG A O 1
ATOM 1294 N N . PRO A 1 178 ? 12.526 -6.997 -24.279 1.00 54.72 178 PRO A N 1
ATOM 1295 C CA . PRO A 1 178 ? 13.607 -6.244 -23.643 1.00 54.72 178 PRO A CA 1
ATOM 1296 C C . PRO A 1 178 ? 14.115 -5.281 -24.708 1.00 54.72 178 PRO A C 1
ATOM 1298 O O . PRO A 1 178 ? 14.278 -5.709 -25.856 1.00 54.72 178 PRO A O 1
ATOM 1301 N N . SER A 1 179 ? 14.211 -3.981 -24.400 1.00 59.34 179 SER A N 1
ATOM 1302 C CA . SER A 1 179 ? 14.555 -2.998 -25.428 1.00 59.34 179 SER A CA 1
ATOM 1303 C C . SER A 1 179 ? 15.824 -3.510 -26.089 1.00 59.34 179 SER A C 1
ATOM 1305 O O . SER A 1 179 ? 16.856 -3.571 -25.423 1.00 59.34 179 SER A O 1
ATOM 1307 N N . ARG A 1 180 ? 15.730 -3.982 -27.340 1.00 63.75 180 ARG A N 1
ATOM 1308 C CA . ARG A 1 180 ? 16.843 -4.691 -27.988 1.00 63.75 180 ARG A CA 1
ATOM 1309 C C . ARG A 1 180 ? 18.099 -3.826 -27.935 1.00 63.75 180 ARG A C 1
ATOM 1311 O O . ARG A 1 180 ? 19.188 -4.334 -27.758 1.00 63.75 180 ARG A O 1
ATOM 1318 N N . VAL A 1 181 ? 17.890 -2.511 -27.943 1.00 60.06 181 VAL A N 1
ATOM 1319 C CA . VAL A 1 181 ? 18.850 -1.445 -27.658 1.00 60.06 181 VAL A CA 1
ATOM 1320 C C . VAL A 1 181 ? 19.677 -1.672 -26.385 1.00 60.06 181 VAL A C 1
ATOM 1322 O O . VAL A 1 181 ? 20.891 -1.615 -26.470 1.00 60.06 181 VAL A O 1
ATOM 1325 N N . ALA A 1 182 ? 19.074 -1.949 -25.225 1.00 65.25 182 ALA A N 1
ATOM 1326 C CA . ALA A 1 182 ? 19.816 -2.191 -23.982 1.00 65.25 182 ALA A CA 1
ATOM 1327 C C . ALA A 1 182 ? 20.639 -3.487 -24.043 1.00 65.25 182 ALA A C 1
ATOM 1329 O O . ALA A 1 182 ? 21.764 -3.528 -23.556 1.00 65.25 182 ALA A O 1
ATOM 1330 N N . TRP A 1 183 ? 20.097 -4.524 -24.686 1.00 69.00 183 TRP A N 1
ATOM 1331 C CA . TRP A 1 183 ? 20.803 -5.791 -24.871 1.00 69.00 183 TRP A CA 1
ATOM 1332 C C . TRP A 1 183 ? 21.989 -5.633 -25.838 1.00 69.00 183 TRP A C 1
ATOM 1334 O O . TRP A 1 183 ? 23.105 -6.031 -25.518 1.00 69.00 183 TRP A O 1
ATOM 1344 N N . TYR A 1 184 ? 21.781 -4.957 -26.973 1.00 68.06 184 TYR A N 1
ATOM 1345 C CA . TYR A 1 184 ? 22.834 -4.622 -27.933 1.00 68.06 184 TYR A CA 1
ATOM 1346 C C . TYR A 1 184 ? 23.879 -3.676 -27.339 1.00 68.06 184 TYR A C 1
ATOM 1348 O O . TYR A 1 184 ? 25.061 -3.887 -27.567 1.00 68.06 184 TYR A O 1
ATOM 1356 N N . ALA A 1 185 ? 23.482 -2.679 -26.546 1.00 68.94 185 ALA A N 1
ATOM 1357 C CA . ALA A 1 185 ? 24.422 -1.782 -25.877 1.00 68.94 185 ALA A CA 1
ATOM 1358 C C . ALA A 1 185 ? 25.319 -2.539 -24.884 1.00 68.94 185 ALA A C 1
ATOM 1360 O O . ALA A 1 185 ? 26.529 -2.325 -24.876 1.00 68.94 185 ALA A O 1
ATOM 1361 N N . GLY A 1 186 ? 24.748 -3.469 -24.107 1.00 70.62 186 GLY A N 1
ATOM 1362 C CA . GLY A 1 186 ? 25.523 -4.351 -23.232 1.00 70.62 186 GLY A CA 1
ATOM 1363 C C . GLY A 1 186 ? 26.498 -5.237 -24.013 1.00 70.62 186 GLY A C 1
ATOM 1364 O O . GLY A 1 186 ? 27.660 -5.357 -23.635 1.00 70.62 186 GLY A O 1
ATOM 1365 N N . LEU A 1 187 ? 26.054 -5.798 -25.141 1.00 73.44 187 LEU A N 1
ATOM 1366 C CA . LEU A 1 187 ? 26.880 -6.668 -25.979 1.00 73.44 187 LEU A CA 1
ATOM 1367 C C . LEU A 1 187 ? 28.015 -5.906 -26.682 1.00 73.44 187 LEU A C 1
ATOM 1369 O O . LEU A 1 187 ? 29.139 -6.398 -26.735 1.00 73.44 187 LEU A O 1
ATOM 1373 N N . VAL A 1 188 ? 27.754 -4.684 -27.156 1.00 72.50 188 VAL A N 1
ATOM 1374 C CA . VAL A 1 188 ? 28.772 -3.797 -27.743 1.00 72.50 188 VAL A CA 1
ATOM 1375 C C . VAL A 1 188 ? 29.795 -3.369 -26.689 1.00 72.50 188 VAL A C 1
ATOM 1377 O O . VAL A 1 188 ? 30.993 -3.421 -26.958 1.00 72.50 188 VAL A O 1
ATOM 1380 N N . GLY A 1 189 ? 29.350 -3.005 -25.481 1.00 71.00 189 GLY A N 1
ATOM 1381 C CA . GLY A 1 189 ? 30.249 -2.678 -24.370 1.00 71.00 189 GLY A CA 1
ATOM 1382 C C . GLY A 1 189 ? 31.153 -3.852 -23.984 1.00 71.00 189 GLY A C 1
ATOM 1383 O O . GLY A 1 189 ? 32.363 -3.686 -23.832 1.00 71.00 189 GLY A O 1
ATOM 1384 N N . PHE A 1 190 ? 30.590 -5.061 -23.907 1.00 70.06 190 PHE A N 1
ATOM 1385 C CA . PHE A 1 190 ? 31.350 -6.284 -23.648 1.00 70.06 190 PHE A CA 1
ATOM 1386 C C . PHE A 1 190 ? 32.385 -6.575 -24.746 1.00 70.06 190 PHE A C 1
ATOM 1388 O O . PHE A 1 190 ? 33.554 -6.805 -24.440 1.00 70.06 190 PHE A O 1
ATOM 1395 N N . ALA A 1 191 ? 31.988 -6.490 -26.020 1.00 68.81 191 ALA A N 1
ATOM 1396 C CA . ALA A 1 191 ? 32.891 -6.701 -27.150 1.00 68.81 191 ALA A CA 1
ATOM 1397 C C . ALA A 1 191 ? 34.040 -5.677 -27.177 1.00 68.81 191 ALA A C 1
ATOM 1399 O O . ALA A 1 191 ? 35.193 -6.059 -27.366 1.00 68.81 191 ALA A O 1
ATOM 1400 N N . ALA A 1 192 ? 33.756 -4.396 -26.919 1.00 69.38 192 ALA A N 1
ATOM 1401 C CA . ALA A 1 192 ? 34.782 -3.355 -26.841 1.00 69.38 192 ALA A CA 1
ATOM 1402 C C . ALA A 1 192 ? 35.793 -3.615 -25.708 1.00 69.38 192 ALA A C 1
ATOM 1404 O O . ALA A 1 192 ? 36.988 -3.385 -25.880 1.00 69.38 192 ALA A O 1
ATOM 1405 N N . THR A 1 193 ? 35.325 -4.151 -24.577 1.00 65.81 193 THR A N 1
ATOM 1406 C CA . THR A 1 193 ? 36.177 -4.495 -23.426 1.00 65.81 193 THR A CA 1
ATOM 1407 C C . THR A 1 193 ? 37.082 -5.687 -23.732 1.00 65.81 193 THR A C 1
ATOM 1409 O O . THR A 1 193 ? 38.261 -5.659 -23.393 1.00 65.81 193 THR A O 1
ATOM 1412 N N . LEU A 1 194 ? 36.560 -6.709 -24.422 1.00 66.62 194 LEU A N 1
ATOM 1413 C CA . LEU A 1 194 ? 37.356 -7.845 -24.897 1.00 66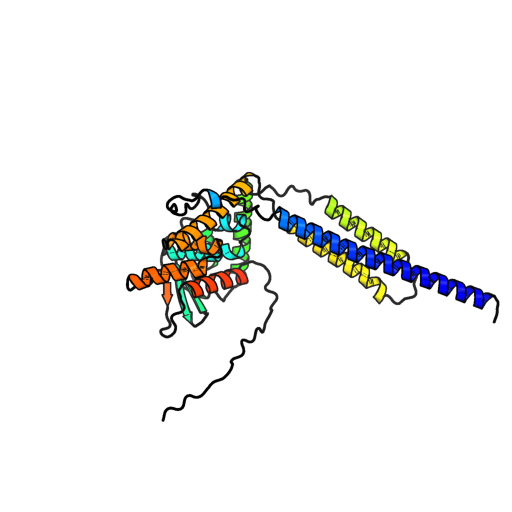.62 194 LEU A CA 1
ATOM 1414 C C . LEU A 1 194 ? 38.450 -7.409 -25.876 1.00 66.62 194 LEU A C 1
ATOM 1416 O O . LEU A 1 194 ? 39.591 -7.843 -25.742 1.00 66.62 194 LEU A O 1
ATOM 1420 N N . VAL A 1 195 ? 38.124 -6.525 -26.825 1.00 68.31 195 VAL A N 1
ATOM 1421 C CA . VAL A 1 195 ? 39.111 -5.988 -27.775 1.00 68.31 195 VAL A CA 1
ATOM 1422 C C . VAL A 1 195 ? 40.186 -5.190 -27.037 1.00 68.31 195 VAL A C 1
ATOM 1424 O O . VAL A 1 195 ? 41.370 -5.419 -27.267 1.00 68.31 195 VAL A O 1
ATOM 1427 N N . ALA A 1 196 ? 39.803 -4.320 -26.099 1.00 66.44 196 ALA A N 1
ATOM 1428 C CA . ALA A 1 196 ? 40.758 -3.552 -25.301 1.00 66.44 196 ALA A CA 1
ATOM 1429 C C . ALA A 1 196 ? 41.687 -4.454 -24.467 1.00 66.44 196 ALA A C 1
ATOM 1431 O O . ALA A 1 196 ? 42.889 -4.209 -24.424 1.00 66.44 196 ALA A O 1
ATOM 1432 N N . ALA A 1 197 ? 41.154 -5.525 -23.869 1.00 66.44 197 ALA A N 1
ATOM 1433 C CA . ALA A 1 197 ? 41.940 -6.501 -23.113 1.00 66.44 197 ALA A CA 1
ATOM 1434 C C . ALA A 1 197 ? 42.883 -7.329 -24.003 1.00 66.44 197 ALA A C 1
ATOM 1436 O O . ALA A 1 197 ? 43.974 -7.689 -23.574 1.00 66.44 197 ALA A O 1
ATOM 1437 N N . SER A 1 198 ? 42.494 -7.617 -25.250 1.00 65.56 198 SER A N 1
ATOM 1438 C CA . SER A 1 198 ? 43.348 -8.354 -26.194 1.00 65.56 198 SER A CA 1
ATOM 1439 C C . SER A 1 198 ? 44.526 -7.539 -26.736 1.00 65.56 198 SER A C 1
ATOM 1441 O O . SER A 1 198 ? 45.466 -8.119 -27.266 1.00 65.56 198 SER A O 1
ATOM 1443 N N . LEU A 1 199 ? 44.479 -6.208 -26.612 1.00 67.44 199 LEU A N 1
ATOM 1444 C CA . LEU A 1 199 ? 45.522 -5.296 -27.094 1.00 67.44 199 LEU A CA 1
ATOM 1445 C C . LEU A 1 199 ? 46.582 -4.973 -26.029 1.00 67.44 199 LEU A C 1
ATOM 1447 O O . LEU A 1 199 ? 47.565 -4.302 -26.335 1.00 67.44 199 LEU A O 1
ATOM 1451 N N . THR A 1 200 ? 46.403 -5.425 -24.786 1.00 69.62 200 THR A N 1
ATOM 1452 C CA . THR A 1 200 ? 47.411 -5.286 -23.729 1.00 69.62 200 THR A CA 1
ATOM 1453 C C . THR A 1 200 ? 48.288 -6.537 -23.680 1.00 69.62 200 THR A C 1
ATOM 1455 O O . THR A 1 200 ? 47.893 -7.549 -23.102 1.00 69.62 200 THR A O 1
ATOM 1458 N N . ASP A 1 201 ? 49.471 -6.478 -24.294 1.00 61.19 201 ASP A N 1
ATOM 1459 C CA . ASP A 1 201 ? 50.433 -7.585 -24.323 1.00 61.19 201 ASP A CA 1
ATOM 1460 C C . ASP A 1 201 ? 51.049 -7.863 -22.929 1.00 61.19 201 ASP A C 1
ATOM 1462 O O . ASP A 1 201 ? 51.893 -7.127 -22.419 1.00 61.19 201 ASP A O 1
ATOM 1466 N N . GLY A 1 202 ? 50.628 -8.974 -22.318 1.00 60.22 202 GLY A N 1
ATOM 1467 C CA . GLY A 1 202 ? 51.522 -9.998 -21.751 1.00 60.22 202 GLY A CA 1
ATOM 1468 C C . GLY A 1 202 ? 52.142 -9.834 -20.357 1.00 60.22 202 GLY A C 1
ATOM 1469 O O . GLY A 1 202 ? 52.038 -10.772 -19.572 1.00 60.22 202 GLY A O 1
ATOM 1470 N N . ASP A 1 203 ? 52.793 -8.719 -20.019 1.00 62.12 203 ASP A N 1
ATOM 1471 C CA . ASP A 1 203 ? 53.813 -8.760 -18.939 1.00 62.12 203 ASP A CA 1
ATOM 1472 C C . ASP A 1 203 ? 53.447 -8.058 -17.618 1.00 62.12 203 ASP A C 1
ATOM 1474 O O . ASP A 1 203 ? 54.144 -8.204 -16.611 1.00 62.12 203 ASP A O 1
ATOM 1478 N N . ALA A 1 204 ? 52.321 -7.345 -17.555 1.00 57.09 204 ALA A N 1
ATOM 1479 C CA . ALA A 1 204 ? 51.836 -6.761 -16.305 1.00 57.09 204 ALA A CA 1
ATOM 1480 C C . ALA A 1 204 ? 50.888 -7.750 -15.604 1.00 57.09 204 ALA A C 1
ATOM 1482 O O . ALA A 1 204 ? 49.739 -7.909 -16.013 1.00 57.09 204 ALA A O 1
ATOM 1483 N N . GLY A 1 205 ? 51.388 -8.441 -14.570 1.00 59.16 205 GLY A N 1
ATOM 1484 C CA . GLY A 1 205 ? 50.717 -9.552 -13.880 1.00 59.16 205 GLY A CA 1
ATOM 1485 C C . GLY A 1 205 ? 49.205 -9.380 -13.700 1.00 59.16 205 GLY A C 1
ATOM 1486 O O . GLY A 1 205 ? 48.765 -8.330 -13.269 1.00 59.16 205 GLY A O 1
ATOM 1487 N N . ALA A 1 206 ? 48.433 -10.429 -14.002 1.00 58.25 206 ALA A N 1
ATOM 1488 C CA . ALA A 1 206 ? 46.984 -10.503 -14.273 1.00 58.25 206 ALA A CA 1
ATOM 1489 C C . ALA A 1 206 ? 45.982 -9.584 -13.518 1.00 58.25 206 ALA A C 1
ATOM 1491 O O . ALA A 1 206 ? 44.863 -9.393 -13.993 1.00 58.25 206 ALA A O 1
ATOM 1492 N N . LEU A 1 207 ? 46.324 -9.001 -12.370 1.00 57.22 207 LEU A N 1
ATOM 1493 C CA . LEU A 1 207 ? 45.409 -8.239 -11.511 1.00 57.22 207 LEU A CA 1
ATOM 1494 C C . LEU A 1 207 ? 44.884 -6.906 -12.100 1.00 57.22 207 LEU A C 1
ATOM 1496 O O . LEU A 1 207 ? 43.672 -6.694 -12.022 1.00 57.22 207 LEU A O 1
ATOM 1500 N N . PRO A 1 208 ? 45.693 -6.020 -12.722 1.00 62.44 208 PRO A N 1
ATOM 1501 C CA . 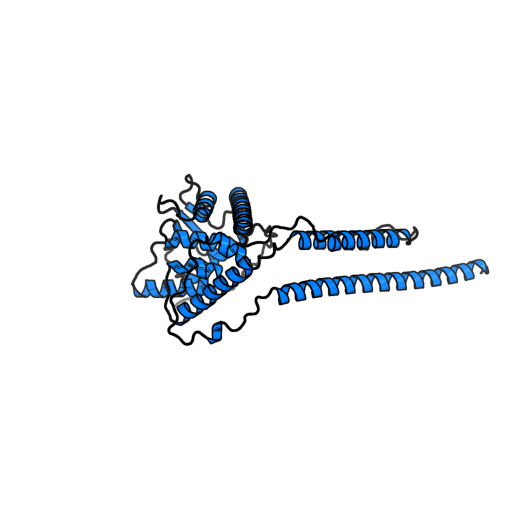PRO A 1 208 ? 45.205 -4.757 -13.283 1.00 62.44 208 PRO A CA 1
ATOM 1502 C C . PRO A 1 208 ? 44.254 -4.960 -14.469 1.00 62.44 208 PRO A C 1
ATOM 1504 O O . PRO A 1 208 ? 43.325 -4.178 -14.654 1.00 62.44 208 PRO A O 1
ATOM 1507 N N . SER A 1 209 ? 44.436 -6.045 -15.232 1.00 62.91 209 SER A N 1
ATOM 1508 C CA . SER A 1 209 ? 43.598 -6.370 -16.397 1.00 62.91 209 SER A CA 1
ATOM 1509 C C . SER A 1 209 ? 42.177 -6.829 -16.029 1.00 62.91 209 SER A C 1
ATOM 1511 O O . SER A 1 209 ? 41.249 -6.668 -16.821 1.00 62.91 209 SER A O 1
ATOM 1513 N N . MET A 1 210 ? 41.963 -7.345 -14.810 1.00 63.00 210 MET A N 1
ATOM 1514 C CA . MET A 1 210 ? 40.651 -7.843 -14.371 1.00 63.00 210 MET A CA 1
ATOM 1515 C C . MET A 1 210 ? 39.697 -6.736 -13.902 1.00 63.00 210 MET A C 1
ATOM 1517 O O . MET A 1 210 ? 38.480 -6.897 -13.996 1.00 63.00 210 MET A O 1
ATOM 1521 N N . ILE A 1 211 ? 40.217 -5.600 -13.432 1.00 65.94 211 ILE A N 1
ATOM 1522 C CA . ILE A 1 211 ? 39.414 -4.480 -12.918 1.00 65.94 211 ILE A CA 1
ATOM 1523 C C . ILE A 1 211 ? 38.410 -3.942 -13.959 1.00 65.94 211 ILE A C 1
ATOM 1525 O O . ILE A 1 211 ? 37.222 -3.870 -13.631 1.00 65.94 211 ILE A O 1
ATOM 1529 N N . PRO A 1 212 ? 38.794 -3.609 -15.209 1.00 67.12 212 PRO A N 1
ATOM 1530 C CA . PRO A 1 212 ? 37.833 -3.122 -16.201 1.00 67.12 212 PRO A CA 1
ATOM 1531 C C . PRO A 1 212 ? 36.780 -4.177 -16.562 1.00 67.12 212 PRO A C 1
ATOM 1533 O O . PRO A 1 212 ? 35.611 -3.837 -16.736 1.00 67.12 212 PRO A O 1
ATOM 1536 N N . MET A 1 213 ? 37.150 -5.462 -16.591 1.00 66.06 213 MET A N 1
ATOM 1537 C CA . MET A 1 213 ? 36.204 -6.554 -16.831 1.00 66.06 213 MET A CA 1
ATOM 1538 C C . MET A 1 213 ? 35.164 -6.659 -15.707 1.00 66.06 213 MET A C 1
ATOM 1540 O O . MET A 1 213 ? 33.976 -6.802 -15.991 1.00 66.06 213 MET A O 1
ATOM 1544 N N . ILE A 1 214 ? 35.580 -6.526 -14.442 1.00 67.88 214 ILE A N 1
ATOM 1545 C CA . ILE A 1 214 ? 34.673 -6.527 -13.285 1.00 67.88 214 ILE A CA 1
ATOM 1546 C C . ILE A 1 214 ? 33.740 -5.314 -13.329 1.00 67.88 214 ILE A C 1
ATOM 1548 O O . ILE A 1 214 ? 32.539 -5.469 -13.120 1.00 67.88 214 ILE A O 1
ATOM 1552 N N . VAL A 1 215 ? 34.250 -4.120 -13.647 1.00 70.44 215 VAL A N 1
ATOM 1553 C CA . VAL A 1 215 ? 33.430 -2.900 -13.746 1.00 70.44 215 VAL A CA 1
ATOM 1554 C C . VAL A 1 215 ? 32.397 -3.016 -14.867 1.00 70.44 215 VAL A C 1
ATOM 1556 O O . VAL A 1 215 ? 31.237 -2.662 -14.665 1.00 70.44 215 VAL A O 1
ATOM 1559 N N . VAL A 1 216 ? 32.777 -3.554 -16.027 1.00 71.62 216 VAL A N 1
ATOM 1560 C CA . VAL A 1 216 ? 31.862 -3.758 -17.161 1.00 71.62 216 VAL A CA 1
ATOM 1561 C C . VAL A 1 216 ? 30.838 -4.846 -16.858 1.00 71.62 216 VAL A C 1
ATOM 1563 O O . VAL A 1 216 ? 29.653 -4.648 -17.120 1.00 71.62 216 VAL A O 1
ATOM 1566 N N . ALA A 1 217 ? 31.252 -5.963 -16.255 1.00 67.56 217 ALA A N 1
ATOM 1567 C CA . ALA A 1 217 ? 30.338 -7.013 -15.818 1.00 67.56 217 ALA A CA 1
ATOM 1568 C C . ALA A 1 217 ? 29.346 -6.483 -14.774 1.00 67.56 217 ALA A C 1
ATOM 1570 O O . ALA A 1 217 ? 28.144 -6.714 -14.890 1.00 67.56 217 ALA A O 1
ATOM 1571 N N . PHE A 1 218 ? 29.819 -5.698 -13.804 1.00 68.75 218 PHE A N 1
ATOM 1572 C CA . PHE A 1 218 ? 28.971 -5.065 -12.801 1.00 68.75 218 PHE A CA 1
ATOM 1573 C C . PHE A 1 218 ? 28.010 -4.054 -13.433 1.00 68.75 218 PHE A C 1
ATOM 1575 O O . PHE A 1 218 ? 26.814 -4.103 -13.166 1.00 68.75 218 PHE A O 1
ATOM 1582 N N . ALA A 1 219 ? 28.484 -3.190 -14.334 1.00 69.38 219 ALA A N 1
ATOM 1583 C CA . ALA A 1 219 ? 27.641 -2.240 -15.056 1.00 69.38 219 ALA A CA 1
ATOM 1584 C C . ALA A 1 219 ? 26.601 -2.944 -15.943 1.00 69.38 219 ALA A C 1
ATOM 1586 O O . ALA A 1 219 ? 25.462 -2.485 -16.026 1.00 69.38 219 ALA A O 1
ATOM 1587 N N . ALA A 1 220 ? 26.949 -4.077 -16.559 1.00 67.56 220 ALA A N 1
ATOM 1588 C CA . ALA A 1 220 ? 26.022 -4.898 -17.329 1.00 67.56 220 ALA A CA 1
ATOM 1589 C C . ALA A 1 220 ? 24.970 -5.551 -16.425 1.00 67.56 220 ALA A C 1
ATOM 1591 O O . ALA A 1 220 ? 23.783 -5.476 -16.729 1.00 67.56 220 ALA A O 1
ATOM 1592 N N . VAL A 1 221 ? 25.367 -6.124 -15.285 1.00 68.62 221 VAL A N 1
ATOM 1593 C CA . VAL A 1 221 ? 24.439 -6.712 -14.305 1.00 68.62 221 VAL A CA 1
ATOM 1594 C C . VAL A 1 221 ? 23.521 -5.642 -13.719 1.00 68.62 221 VAL A C 1
ATOM 1596 O O . VAL A 1 221 ? 22.310 -5.840 -13.686 1.00 68.62 221 VAL A O 1
ATOM 1599 N N . VAL A 1 222 ? 24.053 -4.484 -13.326 1.00 67.81 222 VAL A N 1
ATOM 1600 C CA . VAL A 1 222 ? 23.266 -3.346 -12.831 1.00 67.81 222 VAL A CA 1
ATOM 1601 C C . VAL A 1 222 ? 22.351 -2.809 -13.929 1.00 67.81 222 VAL A C 1
ATOM 1603 O O . VAL A 1 222 ? 21.172 -2.591 -13.677 1.00 67.81 222 VAL A O 1
ATOM 1606 N N . GLY A 1 223 ? 22.835 -2.664 -15.162 1.00 65.94 223 GLY A N 1
ATOM 1607 C CA . GLY A 1 223 ? 22.044 -2.217 -16.307 1.00 65.94 223 GLY A CA 1
ATOM 1608 C C . GLY A 1 223 ? 20.905 -3.179 -16.649 1.00 65.94 223 GLY A C 1
ATOM 1609 O O . GLY A 1 223 ? 19.768 -2.745 -16.829 1.00 65.94 223 GLY A O 1
ATOM 1610 N N . ILE A 1 224 ? 21.174 -4.487 -16.669 1.00 63.66 224 ILE A N 1
ATOM 1611 C CA . ILE A 1 224 ? 20.171 -5.541 -16.872 1.00 63.66 224 ILE A CA 1
ATOM 1612 C C . ILE A 1 224 ? 19.199 -5.575 -15.697 1.00 63.66 224 ILE A C 1
ATOM 1614 O O . ILE A 1 224 ? 17.998 -5.662 -15.923 1.00 63.66 224 ILE A O 1
ATOM 1618 N N . SER A 1 225 ? 19.676 -5.456 -14.459 1.00 56.38 225 SER A N 1
ATOM 1619 C CA . SER A 1 225 ? 18.835 -5.460 -13.260 1.00 56.38 225 SER A CA 1
ATOM 1620 C C . SER A 1 225 ? 17.916 -4.236 -13.228 1.00 56.38 225 SER A C 1
ATOM 1622 O O . SER A 1 225 ? 16.710 -4.378 -13.052 1.00 56.38 225 SER A O 1
ATOM 1624 N N . LEU A 1 226 ? 18.427 -3.041 -13.533 1.00 57.72 226 LEU A N 1
ATOM 1625 C CA . LEU A 1 226 ? 17.636 -1.811 -13.650 1.00 57.72 226 LEU A CA 1
ATOM 1626 C C . LEU A 1 226 ? 16.687 -1.831 -14.862 1.00 57.72 226 LEU A C 1
ATOM 1628 O O . LEU A 1 226 ? 15.592 -1.272 -14.793 1.00 57.72 226 LEU A O 1
ATOM 1632 N N . SER A 1 227 ? 17.068 -2.492 -15.960 1.00 55.72 227 SER A N 1
ATOM 1633 C CA . SER A 1 227 ? 16.217 -2.675 -17.144 1.00 55.72 227 SER A CA 1
ATOM 1634 C C . SER A 1 227 ? 15.098 -3.696 -16.897 1.00 55.72 227 SER A C 1
ATOM 1636 O O . SER A 1 227 ? 13.940 -3.452 -17.244 1.00 55.72 227 SER A O 1
ATOM 1638 N N . ASN A 1 228 ? 15.409 -4.806 -16.220 1.00 53.62 228 ASN A N 1
ATOM 1639 C CA . ASN A 1 228 ? 14.470 -5.875 -15.873 1.00 53.62 228 ASN A CA 1
ATOM 1640 C C . ASN A 1 228 ? 13.570 -5.526 -14.692 1.00 53.62 228 ASN A C 1
ATOM 1642 O O . ASN A 1 228 ? 12.434 -6.003 -14.663 1.00 53.62 228 ASN A O 1
ATOM 1646 N N . ARG A 1 229 ? 14.012 -4.616 -13.811 1.00 56.81 229 ARG A N 1
ATOM 1647 C CA . ARG A 1 229 ? 13.151 -3.877 -12.874 1.00 56.81 229 ARG A CA 1
ATOM 1648 C C . ARG A 1 229 ? 12.139 -2.986 -13.579 1.00 56.81 229 ARG A C 1
ATOM 1650 O O . ARG A 1 229 ? 11.435 -2.255 -12.899 1.00 56.81 229 ARG A O 1
ATOM 1657 N N . GLY A 1 230 ? 12.075 -3.023 -14.917 1.00 49.44 230 GLY A N 1
ATOM 1658 C CA . GLY A 1 230 ? 10.832 -3.268 -15.640 1.00 49.44 230 GLY A CA 1
ATOM 1659 C C . GLY A 1 230 ? 9.624 -2.645 -14.979 1.00 49.44 230 GLY A C 1
ATOM 1660 O O . GLY A 1 230 ? 8.673 -3.360 -14.690 1.00 49.44 230 GLY A O 1
ATOM 1661 N N . VAL A 1 231 ? 9.699 -1.336 -14.717 1.00 58.00 231 VAL A N 1
ATOM 1662 C CA . VAL A 1 231 ? 8.579 -0.557 -14.213 1.00 58.00 231 VAL A CA 1
ATOM 1663 C C . VAL A 1 231 ? 7.571 -0.652 -15.333 1.00 58.00 231 VAL A C 1
ATOM 1665 O O . VAL A 1 231 ? 7.704 0.038 -16.353 1.00 58.00 231 VAL A O 1
ATOM 1668 N N . VAL A 1 232 ? 6.677 -1.632 -15.207 1.00 66.81 232 VAL A N 1
ATOM 1669 C CA . VAL A 1 232 ? 5.637 -1.904 -16.178 1.00 66.81 232 VAL A CA 1
ATOM 1670 C C . VAL A 1 232 ? 4.905 -0.587 -16.297 1.00 66.81 232 VAL A C 1
ATOM 1672 O O . VAL A 1 232 ? 4.386 -0.061 -15.311 1.00 66.81 232 VAL A O 1
ATOM 1675 N N . ARG A 1 233 ? 5.001 0.029 -17.477 1.00 80.75 233 ARG A N 1
ATOM 1676 C CA . ARG A 1 233 ? 4.460 1.368 -17.660 1.00 80.75 233 ARG A CA 1
ATOM 1677 C C . ARG A 1 233 ? 2.968 1.280 -17.384 1.00 80.75 233 ARG A C 1
ATOM 1679 O O . ARG A 1 233 ? 2.291 0.402 -17.922 1.00 80.75 233 ARG A O 1
ATOM 1686 N N . LEU A 1 234 ? 2.472 2.186 -16.549 1.00 89.12 234 LEU A N 1
ATOM 1687 C CA . LEU A 1 234 ? 1.039 2.407 -16.459 1.00 89.12 234 LEU A CA 1
ATOM 1688 C C . LEU A 1 234 ? 0.533 2.697 -17.873 1.00 89.12 234 LEU A C 1
ATOM 1690 O O . LEU A 1 234 ? 1.173 3.428 -18.638 1.00 89.12 234 LEU A O 1
ATOM 1694 N N . SER A 1 235 ? -0.578 2.069 -18.239 1.00 91.38 235 SER A N 1
ATOM 1695 C CA . SER A 1 235 ? -1.256 2.391 -19.491 1.00 91.38 235 SER A CA 1
ATOM 1696 C C . SER A 1 235 ? -1.794 3.830 -19.425 1.00 91.38 235 SER A C 1
ATOM 1698 O O . SER A 1 235 ? -1.777 4.461 -18.366 1.00 91.38 235 SER A O 1
ATOM 1700 N N . GLY A 1 236 ? -2.339 4.361 -20.525 1.00 90.69 236 GLY A N 1
ATOM 1701 C CA . GLY A 1 236 ? -3.058 5.644 -20.471 1.00 90.69 236 GLY A CA 1
ATOM 1702 C C . GLY A 1 236 ? -4.172 5.645 -19.413 1.00 90.69 236 GLY A C 1
ATOM 1703 O O . GLY A 1 236 ? -4.310 6.608 -18.663 1.00 90.69 236 GLY A O 1
ATOM 1704 N N . ARG A 1 237 ? -4.890 4.519 -19.275 1.00 92.25 237 ARG A N 1
ATOM 1705 C CA . ARG A 1 237 ? -5.910 4.315 -18.237 1.00 92.25 237 ARG A CA 1
ATOM 1706 C C . ARG A 1 237 ? -5.302 4.265 -16.835 1.00 92.25 237 ARG A C 1
ATOM 1708 O O . ARG A 1 237 ? -5.842 4.878 -15.926 1.00 92.25 237 ARG A O 1
ATOM 1715 N N . GLY A 1 238 ? -4.167 3.589 -16.662 1.00 93.06 238 GLY A N 1
ATOM 1716 C CA . GLY A 1 238 ? -3.448 3.558 -15.388 1.00 93.06 238 GLY A CA 1
ATOM 1717 C C . GLY A 1 238 ? -2.921 4.924 -14.952 1.00 93.06 238 GLY A C 1
ATOM 1718 O O . GLY A 1 238 ? -2.929 5.225 -13.766 1.00 93.06 238 GLY A O 1
ATOM 1719 N N . LEU A 1 239 ? -2.490 5.767 -15.896 1.00 91.44 239 LEU A N 1
ATOM 1720 C CA . LEU A 1 239 ? -2.072 7.142 -15.608 1.00 91.44 239 LEU A CA 1
ATOM 1721 C C . LEU A 1 239 ? -3.250 8.025 -15.194 1.00 91.44 239 LEU A C 1
ATOM 1723 O O . LEU A 1 239 ? -3.122 8.773 -14.229 1.00 91.44 239 LEU A O 1
ATOM 1727 N N . ALA A 1 240 ? -4.385 7.919 -15.890 1.00 90.69 240 ALA A N 1
ATOM 1728 C CA . ALA A 1 240 ? -5.610 8.612 -15.493 1.00 90.69 240 ALA A CA 1
ATOM 1729 C C . ALA A 1 240 ? -6.049 8.173 -14.089 1.00 90.69 240 ALA A C 1
ATOM 1731 O O . ALA A 1 240 ? -6.303 9.005 -13.225 1.00 90.69 240 ALA A O 1
ATOM 1732 N N . PHE A 1 241 ? -6.013 6.868 -13.833 1.00 91.88 241 PHE A N 1
ATOM 1733 C CA . PHE A 1 241 ? -6.357 6.307 -12.536 1.00 91.88 241 PHE A CA 1
ATOM 1734 C C . PHE A 1 241 ? -5.395 6.746 -11.419 1.00 91.88 241 PHE A C 1
ATOM 1736 O O . PHE A 1 241 ? -5.819 7.109 -10.326 1.00 91.88 241 PHE A O 1
ATOM 1743 N N . ARG A 1 242 ? -4.088 6.805 -11.692 1.00 93.12 242 ARG A N 1
ATOM 1744 C CA . ARG A 1 242 ? -3.118 7.380 -10.752 1.00 93.12 242 ARG A CA 1
ATOM 1745 C C . ARG A 1 242 ? -3.439 8.841 -10.427 1.00 93.12 242 ARG A C 1
ATOM 1747 O O . ARG A 1 242 ? -3.306 9.231 -9.275 1.00 93.12 242 ARG A O 1
ATOM 1754 N N . ALA A 1 243 ? -3.878 9.628 -11.409 1.00 90.62 243 ALA A N 1
ATOM 1755 C CA . ALA A 1 243 ? -4.277 11.013 -11.176 1.00 90.62 243 ALA A CA 1
ATOM 1756 C C . ALA A 1 243 ? -5.534 11.120 -10.290 1.00 90.62 243 ALA A C 1
ATOM 1758 O O . ALA A 1 243 ? -5.607 12.022 -9.458 1.00 90.62 243 ALA A O 1
ATOM 1759 N N . GLU A 1 244 ? -6.490 10.190 -10.411 1.00 91.44 244 GLU A N 1
ATOM 1760 C CA . GLU A 1 244 ? -7.629 10.095 -9.482 1.00 91.44 244 GLU A CA 1
ATOM 1761 C C . GLU A 1 244 ? -7.155 9.815 -8.048 1.00 91.44 244 GLU A C 1
ATOM 1763 O O . GLU A 1 244 ? -7.585 10.493 -7.116 1.00 91.44 244 GLU A O 1
ATOM 1768 N N . LEU A 1 245 ? -6.208 8.885 -7.866 1.00 93.12 245 LEU A N 1
ATOM 1769 C CA . LEU A 1 245 ? -5.611 8.588 -6.556 1.00 93.12 245 LEU A CA 1
ATOM 1770 C C . LEU A 1 245 ? -4.803 9.764 -5.982 1.00 93.12 245 LEU A C 1
ATOM 1772 O O . LEU A 1 245 ? -4.860 10.021 -4.780 1.00 93.12 245 LEU A O 1
ATOM 1776 N N . ASP A 1 246 ? -4.095 10.520 -6.822 1.00 90.06 246 ASP A N 1
ATOM 1777 C CA . ASP A 1 246 ? -3.447 11.770 -6.404 1.00 90.06 246 ASP A CA 1
ATOM 1778 C C . ASP A 1 246 ? -4.501 12.803 -5.931 1.00 90.06 246 ASP A C 1
ATOM 1780 O O . ASP A 1 246 ? -4.258 13.573 -4.996 1.00 90.06 246 ASP A O 1
ATOM 1784 N N . GLY A 1 247 ? -5.701 12.786 -6.525 1.00 90.00 247 GLY A N 1
ATOM 1785 C CA . GLY A 1 247 ? -6.866 13.547 -6.066 1.00 90.00 247 GLY A CA 1
ATOM 1786 C C . GLY A 1 247 ? -7.369 13.107 -4.687 1.00 90.00 247 GLY A C 1
ATOM 1787 O O . GLY A 1 247 ? -7.683 13.962 -3.856 1.00 90.00 247 GLY A O 1
ATOM 1788 N N . VAL A 1 248 ? -7.365 11.798 -4.401 1.00 92.62 248 VAL A N 1
ATOM 1789 C CA . VAL A 1 248 ? -7.671 11.262 -3.062 1.00 92.62 248 VAL A CA 1
ATOM 1790 C C . VAL A 1 248 ? -6.691 11.826 -2.033 1.00 92.62 248 VAL A C 1
ATOM 1792 O O . VAL A 1 248 ? -7.128 12.366 -1.021 1.00 92.62 248 VAL A O 1
ATOM 1795 N N . GLU A 1 249 ? -5.385 11.819 -2.316 1.00 93.06 249 GLU A N 1
ATOM 1796 C CA . GLU A 1 249 ? -4.367 12.385 -1.416 1.00 93.06 249 GLU A CA 1
ATOM 1797 C C . GLU A 1 249 ? -4.629 13.871 -1.105 1.00 93.06 249 GLU A C 1
ATOM 1799 O O . GLU A 1 249 ? -4.568 14.297 0.051 1.00 93.06 249 GLU A O 1
ATOM 1804 N N . ALA A 1 250 ? -4.960 14.669 -2.125 1.00 91.25 250 ALA A N 1
ATOM 1805 C CA . ALA A 1 250 ? -5.305 16.078 -1.941 1.00 91.25 250 ALA A CA 1
ATOM 1806 C C . ALA A 1 250 ? -6.583 16.260 -1.102 1.00 91.25 250 ALA A C 1
ATOM 1808 O O . ALA A 1 250 ? -6.624 17.116 -0.215 1.00 91.25 250 ALA A O 1
ATOM 1809 N N . SER A 1 251 ? -7.605 15.436 -1.348 1.00 91.62 251 SER A N 1
ATOM 1810 C CA . SER A 1 251 ? -8.867 15.479 -0.605 1.00 91.62 251 SER A CA 1
ATOM 1811 C C . SER A 1 251 ? -8.701 15.068 0.861 1.00 91.62 251 SER A C 1
ATOM 1813 O O . SER A 1 251 ? -9.262 15.731 1.730 1.00 91.62 251 SER A O 1
ATOM 1815 N N . LEU A 1 252 ? -7.855 14.073 1.157 1.00 94.25 252 LEU A N 1
ATOM 1816 C CA . LEU A 1 252 ? -7.488 13.701 2.524 1.00 94.25 252 LEU A CA 1
ATOM 1817 C C . LEU A 1 252 ? -6.791 14.869 3.224 1.00 94.25 252 LEU A C 1
ATOM 1819 O O . LEU A 1 252 ? -7.237 15.293 4.283 1.00 94.25 252 LEU A O 1
ATOM 1823 N N . ARG A 1 253 ? -5.768 15.486 2.617 1.00 94.50 253 ARG A N 1
ATOM 1824 C CA . ARG A 1 253 ? -5.114 16.657 3.235 1.00 94.50 253 ARG A CA 1
ATOM 1825 C C . ARG A 1 253 ? -6.084 17.803 3.513 1.00 94.50 253 ARG A C 1
ATOM 1827 O O . ARG A 1 253 ? -5.995 18.440 4.558 1.00 94.50 253 ARG A O 1
ATOM 1834 N N . SER A 1 254 ? -7.014 18.058 2.596 1.00 92.38 254 SER A N 1
ATOM 1835 C CA . SER A 1 254 ? -8.046 19.079 2.785 1.00 92.38 254 SER A CA 1
ATOM 1836 C C . SER A 1 254 ? -9.020 18.721 3.915 1.00 92.38 254 SER A C 1
ATOM 1838 O O . SER A 1 254 ? -9.361 19.580 4.726 1.00 92.38 254 SER A O 1
ATOM 1840 N N . ALA A 1 255 ? -9.438 17.457 4.006 1.00 92.94 255 ALA A N 1
ATOM 1841 C CA . ALA A 1 255 ? -10.293 16.960 5.078 1.00 92.94 255 ALA A CA 1
ATOM 1842 C C . ALA A 1 255 ? -9.605 17.067 6.449 1.00 92.94 255 ALA A C 1
ATOM 1844 O O . ALA A 1 255 ? -10.198 17.616 7.378 1.00 92.94 255 ALA A O 1
ATOM 1845 N N . LEU A 1 256 ? -8.332 16.667 6.529 1.00 94.25 256 LEU A N 1
ATOM 1846 C CA . LEU A 1 256 ? -7.491 16.791 7.718 1.00 94.25 256 LEU A CA 1
ATOM 1847 C C . LEU A 1 256 ? -7.352 18.254 8.166 1.00 94.25 256 LEU A C 1
ATOM 1849 O O . LEU A 1 256 ? -7.582 18.563 9.330 1.00 94.25 256 LEU A O 1
ATOM 1853 N N . ALA A 1 257 ? -7.053 19.169 7.237 1.00 93.88 257 ALA A N 1
ATOM 1854 C CA . ALA A 1 257 ? -6.955 20.601 7.529 1.00 93.88 257 ALA A CA 1
ATOM 1855 C C . ALA A 1 257 ? -8.284 21.206 8.017 1.00 93.88 257 ALA A C 1
ATOM 1857 O O . ALA A 1 257 ? -8.284 22.147 8.805 1.00 93.88 257 ALA A O 1
ATOM 1858 N N . GLY A 1 258 ? -9.416 20.662 7.564 1.00 93.06 258 GLY A N 1
ATOM 1859 C CA . GLY A 1 258 ? -10.750 21.044 8.024 1.00 93.06 258 GLY A CA 1
ATOM 1860 C C . GLY A 1 258 ? -11.231 20.310 9.281 1.00 93.06 258 GLY A C 1
ATOM 1861 O O . GLY A 1 258 ? -12.397 20.467 9.632 1.00 93.06 258 GLY A O 1
ATOM 1862 N N . GLY A 1 259 ? -10.396 19.476 9.917 1.00 92.31 259 GLY A N 1
ATOM 1863 C CA . GLY A 1 259 ? -10.769 18.692 11.100 1.00 92.31 259 GLY A CA 1
ATOM 1864 C C . GLY A 1 259 ? -11.840 17.625 10.844 1.00 92.31 259 GLY A C 1
ATOM 1865 O O . GLY A 1 259 ? -12.497 17.179 11.779 1.00 92.31 259 GLY A O 1
ATOM 1866 N N . ARG A 1 260 ? -12.056 17.229 9.584 1.00 91.56 260 ARG A N 1
ATOM 1867 C CA . ARG A 1 260 ? -13.027 16.195 9.205 1.00 91.56 260 ARG A CA 1
ATOM 1868 C C . ARG A 1 260 ? -12.287 14.898 8.969 1.00 91.56 260 ARG A C 1
ATOM 1870 O O . ARG A 1 260 ? -11.752 14.660 7.888 1.00 91.56 260 ARG A O 1
ATOM 1877 N N . VAL A 1 261 ? -12.245 14.095 10.013 1.00 93.69 261 VAL A N 1
ATOM 1878 C CA . VAL A 1 261 ? -11.509 12.842 10.045 1.00 93.69 261 VAL A CA 1
ATOM 1879 C C . VAL A 1 261 ? -12.523 11.712 10.090 1.00 93.69 261 VAL A C 1
ATOM 1881 O O . VAL A 1 261 ? -13.546 11.810 10.759 1.00 93.69 261 VAL A O 1
ATOM 1884 N N . ASP A 1 262 ? -12.258 10.662 9.325 1.00 95.25 262 ASP A N 1
ATOM 1885 C CA . ASP A 1 262 ? -13.042 9.434 9.349 1.00 95.25 262 ASP A CA 1
ATOM 1886 C C . ASP A 1 262 ? -12.065 8.264 9.445 1.00 95.25 262 ASP A C 1
ATOM 1888 O O . ASP A 1 262 ? -11.089 8.182 8.686 1.00 95.25 262 ASP A O 1
ATOM 1892 N N . ALA A 1 263 ? -12.313 7.359 10.389 1.00 94.88 263 ALA A N 1
ATOM 1893 C CA . ALA A 1 263 ? -11.526 6.146 10.547 1.00 94.88 263 ALA A CA 1
ATOM 1894 C C . ALA A 1 263 ? -11.565 5.279 9.279 1.00 94.88 263 ALA A C 1
ATOM 1896 O O . ALA A 1 263 ? -10.550 4.677 8.935 1.00 94.88 263 ALA A O 1
ATOM 1897 N N . ALA A 1 264 ? -12.672 5.284 8.524 1.00 95.31 264 ALA A N 1
ATOM 1898 C CA . ALA A 1 264 ? -12.809 4.544 7.264 1.00 95.31 264 ALA A CA 1
ATOM 1899 C C . ALA A 1 264 ? -11.782 4.958 6.193 1.00 95.31 264 ALA A C 1
ATOM 1901 O O . ALA A 1 264 ? -11.496 4.198 5.266 1.00 95.31 264 ALA A O 1
ATOM 1902 N N . LEU A 1 265 ? -11.198 6.151 6.327 1.00 96.00 265 LEU A N 1
ATOM 1903 C CA . LEU A 1 265 ? -10.207 6.700 5.404 1.00 96.00 265 LEU A CA 1
ATOM 1904 C C . LEU A 1 265 ? -8.762 6.488 5.861 1.00 96.00 265 LEU A C 1
ATOM 1906 O O . LEU A 1 265 ? -7.844 6.745 5.083 1.00 96.00 265 LEU A O 1
ATOM 1910 N N . LEU A 1 266 ? -8.542 5.983 7.079 1.00 95.69 266 LEU A N 1
ATOM 1911 C CA . LEU A 1 266 ? -7.205 5.694 7.601 1.00 95.69 266 LEU A CA 1
ATOM 1912 C C . LEU A 1 266 ? -6.366 4.799 6.662 1.00 95.69 266 LEU A C 1
ATOM 1914 O O . LEU A 1 266 ? -5.200 5.125 6.440 1.00 95.69 266 LEU A O 1
ATOM 1918 N N . PRO A 1 267 ? -6.915 3.745 6.022 1.00 96.56 267 PRO A N 1
ATOM 1919 C CA . PRO A 1 267 ? -6.160 2.933 5.062 1.00 96.56 267 PRO A CA 1
ATOM 1920 C C . PRO A 1 267 ? -5.615 3.746 3.886 1.00 96.56 267 PRO A C 1
ATOM 1922 O O . PRO A 1 267 ? -4.483 3.556 3.440 1.00 96.56 267 PRO A O 1
ATOM 1925 N N . TRP A 1 268 ? -6.412 4.696 3.400 1.00 96.56 268 TRP A N 1
ATOM 1926 C CA . TRP A 1 268 ? -6.021 5.589 2.317 1.00 96.56 268 TRP A CA 1
ATOM 1927 C C . TRP A 1 268 ? -5.008 6.625 2.793 1.00 96.56 268 TRP A C 1
ATOM 1929 O O . TRP A 1 268 ? -4.046 6.890 2.078 1.00 96.56 268 TRP A O 1
ATOM 1939 N N . ALA A 1 269 ? -5.151 7.143 4.016 1.00 96.19 269 ALA A N 1
ATOM 1940 C CA . ALA A 1 269 ? -4.154 8.015 4.633 1.00 96.19 269 ALA A CA 1
ATOM 1941 C C . ALA A 1 269 ? -2.779 7.332 4.726 1.00 96.19 269 ALA A C 1
ATOM 1943 O O . ALA A 1 269 ? -1.770 7.944 4.378 1.00 96.19 269 ALA A O 1
ATOM 1944 N N . VAL A 1 270 ? -2.742 6.041 5.072 1.00 95.62 270 VAL A N 1
ATOM 1945 C CA . VAL A 1 270 ? -1.510 5.235 5.119 1.00 95.62 270 VAL A CA 1
ATOM 1946 C C . VAL A 1 270 ? -0.886 5.088 3.738 1.00 95.62 270 VAL A C 1
ATOM 1948 O O . VAL A 1 270 ? 0.310 5.336 3.567 1.00 95.62 270 VAL A O 1
ATOM 1951 N N . LEU A 1 271 ? -1.681 4.762 2.712 1.00 95.12 271 LEU A N 1
ATOM 1952 C CA . LEU A 1 271 ? -1.182 4.779 1.334 1.00 95.12 271 LEU A CA 1
ATOM 1953 C C . LEU A 1 271 ? -0.650 6.166 0.958 1.00 95.12 271 LEU A C 1
ATOM 1955 O O . LEU A 1 271 ? 0.356 6.265 0.258 1.00 95.12 271 LEU A O 1
ATOM 1959 N N . CYS A 1 272 ? -1.273 7.231 1.461 1.00 95.00 272 CYS A N 1
ATOM 1960 C CA . CYS A 1 272 ? -0.960 8.627 1.179 1.00 95.00 272 CYS A CA 1
ATOM 1961 C C . CYS A 1 272 ? 0.217 9.232 1.968 1.00 95.00 272 CYS A C 1
ATOM 1963 O O . CYS A 1 272 ? 0.610 10.355 1.650 1.00 95.00 272 CYS A O 1
ATOM 1965 N N . LYS A 1 273 ? 0.831 8.501 2.908 1.00 94.94 273 LYS A N 1
ATOM 1966 C CA . LYS A 1 273 ? 1.847 9.041 3.835 1.00 94.94 273 LYS A CA 1
ATOM 1967 C C . LYS A 1 273 ? 1.320 10.125 4.769 1.00 94.94 273 LYS A C 1
ATOM 1969 O O . LYS A 1 273 ? 1.986 11.132 4.972 1.00 94.94 273 LYS A O 1
ATOM 1974 N N . LEU A 1 274 ? 0.103 9.918 5.258 1.00 95.62 274 LEU A N 1
ATOM 1975 C CA . LEU A 1 274 ? -0.602 10.791 6.196 1.00 95.62 274 LEU A CA 1
ATOM 1976 C C . LEU A 1 274 ? -1.033 10.029 7.459 1.00 95.62 274 LEU A C 1
ATOM 1978 O O . LEU A 1 274 ? -1.916 10.480 8.180 1.00 95.62 274 LEU A O 1
ATOM 1982 N N . GLU A 1 275 ? -0.504 8.825 7.686 1.00 94.44 275 GLU A N 1
ATOM 1983 C CA . GLU A 1 275 ? -0.933 7.945 8.775 1.00 94.44 275 GLU A CA 1
ATOM 1984 C C . GLU A 1 275 ? -0.748 8.550 10.167 1.00 94.44 275 GLU A C 1
ATOM 1986 O O . GLU A 1 275 ? -1.609 8.357 11.026 1.00 94.44 275 GLU A O 1
ATOM 1991 N N . GLU A 1 276 ? 0.332 9.300 10.383 1.00 93.25 276 GLU A N 1
ATOM 1992 C CA . GLU A 1 276 ? 0.625 9.910 11.676 1.00 93.25 276 GLU A CA 1
ATOM 1993 C C . GLU A 1 276 ? -0.369 11.037 11.966 1.00 93.25 276 GLU A C 1
ATOM 1995 O O . GLU A 1 276 ? -1.040 11.028 13.000 1.00 93.25 276 GLU A O 1
ATOM 2000 N N . GLU A 1 277 ? -0.531 11.981 11.034 1.00 94.94 277 GLU A N 1
ATOM 2001 C CA . GLU A 1 277 ? -1.434 13.111 11.226 1.00 94.94 277 GLU A CA 1
ATOM 2002 C C . GLU A 1 277 ? -2.896 12.656 11.284 1.00 94.94 277 GLU A C 1
ATOM 2004 O O . GLU A 1 277 ? -3.661 13.138 12.120 1.00 94.94 277 GLU A O 1
ATOM 2009 N N . TRP A 1 278 ? -3.280 11.689 10.444 1.00 95.69 278 TRP A N 1
ATOM 2010 C CA . TRP A 1 278 ? -4.630 11.127 10.440 1.00 95.69 278 TRP A CA 1
ATOM 2011 C C . TRP A 1 278 ? -4.917 10.336 11.718 1.00 95.69 278 TRP A C 1
ATOM 2013 O O . TRP A 1 278 ? -5.967 10.519 12.329 1.00 95.69 278 TRP A O 1
ATOM 2023 N N . GLY A 1 279 ? -3.978 9.498 12.166 1.00 93.31 279 GLY A N 1
ATOM 2024 C CA . GLY A 1 279 ? -4.108 8.736 13.407 1.00 93.31 279 GLY A CA 1
ATOM 2025 C C . GLY A 1 279 ? -4.173 9.635 14.643 1.00 93.31 279 GLY A C 1
ATOM 2026 O O . GLY A 1 279 ? -5.000 9.404 15.524 1.00 93.31 279 GLY A O 1
ATOM 2027 N N . ASN A 1 280 ? -3.382 10.711 14.690 1.00 93.31 280 ASN A N 1
ATOM 2028 C CA . ASN A 1 280 ? -3.460 11.714 15.756 1.00 93.31 280 ASN A CA 1
ATOM 2029 C C . ASN A 1 280 ? -4.822 12.418 15.777 1.00 93.31 280 ASN A C 1
ATOM 2031 O O . ASN A 1 280 ? -5.392 12.637 16.847 1.00 93.31 280 ASN A O 1
ATOM 2035 N N . ALA A 1 281 ? -5.373 12.732 14.606 1.00 94.44 281 ALA A N 1
ATOM 2036 C CA . ALA A 1 281 ? -6.665 13.392 14.512 1.00 94.44 281 ALA A CA 1
ATOM 2037 C C . ALA A 1 281 ? -7.831 12.454 14.905 1.00 94.44 281 ALA A C 1
ATOM 2039 O O . ALA A 1 281 ? -8.728 12.879 15.633 1.00 94.44 281 ALA A O 1
ATOM 2040 N N . ILE A 1 282 ? -7.767 11.162 14.545 1.00 94.00 282 ILE A N 1
ATOM 2041 C CA . ILE A 1 282 ? -8.696 10.129 15.049 1.00 94.00 282 ILE A CA 1
ATOM 2042 C C . ILE A 1 282 ? -8.596 10.014 16.575 1.00 94.00 282 ILE A C 1
ATOM 2044 O O . ILE A 1 282 ? -9.618 9.968 17.258 1.00 94.00 282 ILE A O 1
ATOM 2048 N N . ALA A 1 283 ? -7.382 9.970 17.132 1.00 91.00 283 ALA A N 1
ATOM 2049 C CA . ALA A 1 283 ? -7.199 9.887 18.580 1.00 91.00 283 ALA A CA 1
ATOM 2050 C C . ALA A 1 283 ? -7.807 11.089 19.304 1.00 91.00 283 ALA A C 1
ATOM 2052 O O . ALA A 1 283 ? -8.482 10.905 20.313 1.00 91.00 283 ALA A O 1
ATOM 2053 N N . ALA A 1 284 ? -7.615 12.302 18.779 1.00 91.81 284 ALA A N 1
ATOM 2054 C CA . ALA A 1 284 ? -8.216 13.506 19.341 1.00 91.81 284 ALA A CA 1
ATOM 2055 C C . ALA A 1 284 ? -9.756 13.441 19.333 1.00 91.81 284 ALA A C 1
ATOM 2057 O O . ALA A 1 284 ? -10.392 13.781 20.331 1.00 91.81 284 ALA A O 1
ATOM 2058 N N . GLU A 1 285 ? -10.358 12.954 18.243 1.00 93.75 285 GLU A N 1
ATOM 2059 C CA . GLU A 1 285 ? -11.811 12.773 18.129 1.00 93.75 285 GLU A CA 1
ATOM 2060 C C . GLU A 1 285 ? -12.354 11.765 19.157 1.00 93.75 285 GLU A C 1
ATOM 2062 O O . GLU A 1 285 ? -13.366 12.021 19.812 1.00 93.75 285 GLU A O 1
ATOM 2067 N N . TRP A 1 286 ? -11.677 10.630 19.339 1.00 93.06 286 TRP A N 1
ATOM 2068 C CA . TRP A 1 286 ? -12.071 9.615 20.320 1.00 93.06 286 TRP A CA 1
ATOM 2069 C C . TRP A 1 286 ? -11.836 10.057 21.767 1.00 93.06 286 TRP A C 1
ATOM 2071 O O . TRP A 1 286 ? -12.693 9.818 22.620 1.00 93.06 286 TRP A O 1
ATOM 2081 N N . ALA A 1 287 ? -10.746 10.778 22.033 1.00 90.38 287 ALA A N 1
ATOM 2082 C CA . ALA A 1 287 ? -10.481 11.365 23.342 1.00 90.38 287 ALA A CA 1
ATOM 2083 C C . ALA A 1 287 ? -11.577 12.368 23.735 1.00 90.38 287 ALA A C 1
ATOM 2085 O O . ALA A 1 287 ? -12.062 12.336 24.865 1.00 90.38 287 ALA A O 1
ATOM 2086 N N . ALA A 1 288 ? -12.049 13.189 22.790 1.00 93.56 288 ALA A N 1
ATOM 2087 C CA . ALA A 1 288 ? -13.179 14.095 23.009 1.00 93.56 288 ALA A CA 1
ATOM 2088 C C . ALA A 1 288 ? -14.496 13.356 23.326 1.00 93.56 288 ALA A C 1
ATOM 2090 O O . ALA A 1 288 ? -15.375 13.913 23.981 1.00 93.56 288 ALA A O 1
ATOM 2091 N N . ARG A 1 289 ? -14.628 12.093 22.896 1.00 95.12 289 ARG A N 1
ATOM 2092 C CA . ARG A 1 289 ? -15.753 11.199 23.222 1.00 95.12 289 ARG A CA 1
ATOM 2093 C C . ARG A 1 289 ? -15.549 10.401 24.515 1.00 95.12 289 ARG A C 1
ATOM 2095 O O . ARG A 1 289 ? -16.443 9.650 24.893 1.00 95.12 289 ARG A O 1
ATOM 2102 N N . GLY A 1 290 ? -14.402 10.540 25.183 1.00 93.25 290 GLY A N 1
ATOM 2103 C CA . GLY A 1 290 ? -14.067 9.782 26.390 1.00 93.25 290 GLY A CA 1
ATOM 2104 C C . GLY A 1 290 ? -13.808 8.295 26.133 1.00 93.25 290 GLY A C 1
ATOM 2105 O O . GLY A 1 290 ? -14.106 7.473 26.995 1.00 93.25 290 GLY A O 1
ATOM 2106 N N . GLY A 1 291 ? -13.295 7.932 24.953 1.00 90.69 291 GLY A N 1
ATOM 2107 C CA . GLY A 1 291 ? -13.042 6.537 24.592 1.00 90.69 291 GLY A CA 1
ATOM 2108 C C . GLY A 1 291 ? -11.804 6.333 23.725 1.00 90.69 291 GLY A C 1
ATOM 2109 O O . GLY A 1 291 ? -11.074 7.268 23.405 1.00 90.69 291 GLY A O 1
ATOM 2110 N N . VAL A 1 292 ? -11.593 5.080 23.328 1.00 90.62 292 VAL A N 1
ATOM 2111 C CA . VAL A 1 292 ? -10.583 4.657 22.350 1.00 90.62 292 VAL A CA 1
ATOM 2112 C C . VAL A 1 292 ? -11.270 3.926 21.195 1.00 90.62 292 VAL A C 1
ATOM 2114 O O . VAL A 1 292 ? -12.342 3.349 21.402 1.00 90.62 292 VAL A O 1
ATOM 2117 N N . PRO A 1 293 ? -10.693 3.933 19.980 1.00 91.38 293 PRO A N 1
ATOM 2118 C CA . PRO A 1 293 ? -11.252 3.165 18.877 1.00 91.38 293 PRO A CA 1
ATOM 2119 C C . PRO A 1 293 ? -11.345 1.669 19.234 1.00 91.38 293 PRO A C 1
ATOM 2121 O O . PRO A 1 293 ? -10.390 1.122 19.774 1.00 91.38 293 PRO A O 1
ATOM 2124 N N . PRO A 1 294 ? -12.438 0.959 18.903 1.00 91.69 294 PRO A N 1
ATOM 2125 C CA . PRO A 1 294 ? -12.622 -0.447 19.294 1.00 91.69 294 PRO A CA 1
ATOM 2126 C C . PRO A 1 294 ? -11.630 -1.414 18.625 1.00 91.69 294 PRO A C 1
ATOM 2128 O O . PRO A 1 294 ? -11.406 -2.523 19.102 1.00 91.69 294 PRO A O 1
ATOM 2131 N N . TRP A 1 295 ? -11.033 -0.991 17.512 1.00 91.50 295 TRP A N 1
ATOM 2132 C CA . TRP A 1 295 ? -9.996 -1.715 16.779 1.00 91.50 295 TRP A CA 1
ATOM 2133 C C . TRP A 1 295 ? -8.580 -1.467 17.323 1.00 91.50 295 TRP A C 1
ATOM 2135 O O . TRP A 1 295 ? -7.606 -2.001 16.788 1.00 91.50 295 TRP A O 1
ATOM 2145 N N . TRP A 1 296 ? -8.477 -0.669 18.388 1.00 88.62 296 TRP A N 1
ATOM 2146 C CA . TRP A 1 296 ? -7.249 -0.286 19.063 1.00 88.62 296 TRP A CA 1
ATOM 2147 C C . TRP A 1 296 ? -7.277 -0.743 20.523 1.00 88.62 296 TRP A C 1
ATOM 2149 O O . TRP A 1 296 ? -8.181 -0.377 21.273 1.00 88.62 296 TRP A O 1
ATOM 2159 N N . ALA A 1 297 ? -6.280 -1.519 20.940 1.00 88.50 297 ALA A N 1
ATOM 2160 C CA . ALA A 1 297 ? -6.090 -1.901 22.334 1.00 88.50 297 ALA A CA 1
ATOM 2161 C C . ALA A 1 297 ? -4.657 -1.605 22.781 1.00 88.50 297 ALA A C 1
ATOM 2163 O O . ALA A 1 297 ? -3.701 -1.867 22.054 1.00 88.50 297 ALA A O 1
ATOM 2164 N N . VAL A 1 298 ? -4.526 -1.077 23.996 1.00 84.19 298 VAL A N 1
ATOM 2165 C CA . VAL A 1 298 ? -3.243 -0.850 24.666 1.00 84.19 298 VAL A CA 1
ATOM 2166 C C . VAL A 1 298 ? -3.240 -1.712 25.922 1.00 84.19 298 VAL A C 1
ATOM 2168 O O . VAL A 1 298 ? -4.125 -1.556 26.762 1.00 84.19 298 VAL A O 1
ATOM 2171 N N . GLU A 1 299 ? -2.297 -2.648 26.025 1.00 84.31 299 GLU A N 1
ATOM 2172 C CA . GLU A 1 299 ? -2.170 -3.538 27.189 1.00 84.31 299 GLU A CA 1
ATOM 2173 C C . GLU A 1 299 ? -1.220 -2.968 28.263 1.00 84.31 299 GLU A C 1
ATOM 2175 O O . GLU A 1 299 ? -1.259 -3.422 29.406 1.00 84.31 299 GLU A O 1
ATOM 2180 N N . PHE A 1 300 ? -0.428 -1.931 27.951 1.00 75.56 300 PHE A N 1
ATOM 2181 C CA . PHE A 1 300 ? 0.462 -1.261 28.908 1.00 75.56 300 PHE A CA 1
ATOM 2182 C C . PHE A 1 300 ? -0.090 0.092 29.396 1.00 75.56 300 PHE A C 1
ATOM 2184 O O . PHE A 1 300 ? -0.631 0.884 28.628 1.00 75.56 300 PHE A O 1
ATOM 2191 N N . ALA A 1 301 ? 0.044 0.362 30.697 1.00 52.03 301 ALA A N 1
ATOM 2192 C CA . ALA A 1 301 ? -0.635 1.474 31.370 1.00 52.03 301 ALA A CA 1
ATOM 2193 C C . ALA A 1 301 ? 0.117 2.821 31.339 1.00 52.03 301 ALA A C 1
ATOM 2195 O O . ALA A 1 301 ? -0.488 3.849 31.642 1.00 52.03 301 ALA A O 1
ATOM 2196 N N . ASP A 1 302 ? 1.402 2.843 30.967 1.00 52.56 302 ASP A N 1
ATOM 2197 C CA . ASP A 1 302 ? 2.294 3.916 31.439 1.00 52.56 302 ASP A CA 1
ATOM 2198 C C . ASP A 1 302 ? 2.793 4.919 30.382 1.00 52.56 302 ASP A C 1
ATOM 2200 O O . ASP A 1 302 ? 3.385 5.931 30.753 1.00 52.56 302 ASP A O 1
ATOM 2204 N N . GLU A 1 303 ? 2.505 4.742 29.086 1.00 54.75 303 GLU A N 1
ATOM 2205 C CA . GLU A 1 303 ? 2.845 5.753 28.071 1.00 54.75 303 GLU A CA 1
ATOM 2206 C C . GLU A 1 303 ? 1.716 5.965 27.050 1.00 54.75 303 GLU A C 1
ATOM 2208 O O . GLU A 1 303 ? 1.409 5.063 26.266 1.00 54.75 303 GLU A O 1
ATOM 2213 N N . PRO A 1 304 ? 1.123 7.172 26.965 1.00 53.50 304 PRO A N 1
ATOM 2214 C CA . PRO A 1 304 ? 0.221 7.515 25.879 1.00 53.50 304 PRO A CA 1
ATOM 2215 C C . PRO A 1 304 ? 1.049 7.754 24.613 1.00 53.50 304 PRO A C 1
ATOM 2217 O O . P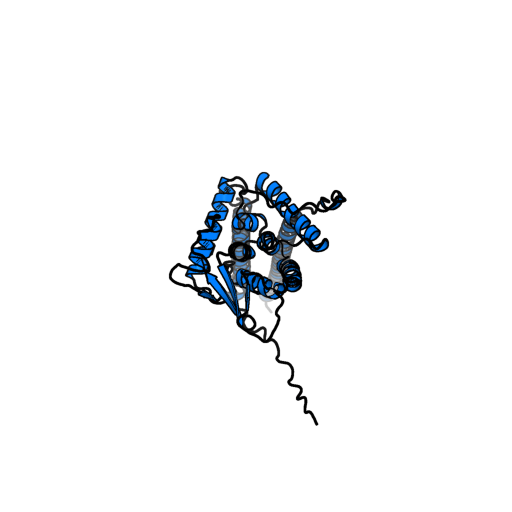RO A 1 304 ? 1.281 8.891 24.200 1.00 53.50 304 PRO A O 1
ATOM 2220 N N . ARG A 1 305 ? 1.495 6.679 23.957 1.00 60.66 305 ARG A N 1
ATOM 2221 C CA . ARG A 1 305 ? 1.811 6.778 22.533 1.00 60.66 305 ARG A CA 1
ATOM 2222 C C . ARG A 1 305 ? 0.538 7.233 21.837 1.00 60.66 305 ARG A C 1
ATOM 2224 O O . ARG A 1 305 ? -0.518 6.615 21.988 1.00 60.66 305 ARG A O 1
ATOM 2231 N N . THR A 1 306 ? 0.619 8.329 21.092 1.00 77.62 306 THR A N 1
ATOM 2232 C CA . THR A 1 306 ? -0.518 8.739 20.279 1.00 77.62 306 THR A CA 1
ATOM 2233 C C . THR A 1 306 ? -0.769 7.651 19.236 1.00 77.62 306 THR A C 1
ATOM 2235 O O . THR A 1 306 ? 0.163 7.046 18.699 1.00 77.62 306 THR A O 1
ATOM 2238 N N . LEU A 1 307 ? -2.044 7.378 18.959 1.00 81.44 307 LEU A N 1
ATOM 2239 C CA . LEU A 1 307 ? -2.476 6.425 17.934 1.00 81.44 307 LEU A CA 1
ATOM 2240 C C . LEU A 1 307 ? -1.723 6.629 16.610 1.00 81.44 307 LEU A C 1
ATOM 2242 O O . LEU A 1 307 ? -1.351 5.656 15.965 1.00 81.44 307 LEU A O 1
ATOM 2246 N N . GLY A 1 308 ? -1.451 7.886 16.236 1.00 82.25 308 GLY A N 1
ATOM 2247 C CA . GLY A 1 308 ? -0.688 8.234 15.038 1.00 82.25 308 GLY A CA 1
ATOM 2248 C C . GLY A 1 308 ? 0.709 7.620 15.009 1.00 82.25 308 GLY A C 1
ATOM 2249 O O . GLY A 1 308 ? 1.052 6.973 14.023 1.00 82.25 308 GLY A O 1
ATOM 2250 N N . THR A 1 309 ? 1.485 7.740 16.089 1.00 84.69 309 THR A N 1
ATOM 2251 C CA . THR A 1 309 ? 2.840 7.169 16.163 1.00 84.69 309 THR A CA 1
ATOM 2252 C C . THR A 1 309 ? 2.814 5.657 16.034 1.00 84.69 309 THR A C 1
ATOM 2254 O O . THR A 1 309 ? 3.621 5.077 15.322 1.00 84.69 309 THR A O 1
ATOM 2257 N N . ALA A 1 310 ? 1.871 4.994 16.693 1.00 81.00 310 ALA A N 1
ATOM 2258 C CA . ALA A 1 310 ? 1.844 3.543 16.681 1.00 81.00 310 ALA A CA 1
ATOM 2259 C C . ALA A 1 310 ? 1.303 2.969 15.356 1.00 81.00 310 ALA A C 1
ATOM 2261 O O . ALA A 1 310 ? 1.783 1.935 14.891 1.00 81.00 310 ALA A O 1
ATOM 2262 N N . VAL A 1 311 ? 0.375 3.670 14.695 1.00 83.88 311 VAL A N 1
ATOM 2263 C CA . VAL A 1 311 ? -0.018 3.369 13.310 1.00 83.88 311 VAL A CA 1
ATOM 2264 C C . VAL A 1 311 ? 1.156 3.600 12.352 1.00 83.88 311 VAL A C 1
ATOM 2266 O O . VAL A 1 311 ? 1.368 2.785 11.453 1.00 83.88 311 VAL A O 1
ATOM 2269 N N . HIS A 1 312 ? 1.934 4.670 12.545 1.00 87.50 312 HIS A N 1
ATOM 2270 C CA . HIS A 1 312 ? 3.134 4.945 11.756 1.00 87.50 312 HIS A CA 1
ATOM 2271 C C . HIS A 1 312 ? 4.198 3.857 11.933 1.00 87.50 312 HIS A C 1
ATOM 2273 O O . HIS A 1 312 ? 4.632 3.287 10.936 1.00 87.50 312 HIS A O 1
ATOM 2279 N N . ASP A 1 313 ? 4.536 3.500 13.175 1.00 85.38 313 ASP A N 1
ATOM 2280 C CA . ASP A 1 313 ? 5.482 2.427 13.497 1.00 85.38 313 ASP A CA 1
ATOM 2281 C C . ASP A 1 313 ? 5.028 1.104 12.862 1.00 85.38 313 ASP A C 1
ATOM 2283 O O . ASP A 1 313 ? 5.809 0.436 12.189 1.00 85.38 313 ASP A O 1
ATOM 2287 N N . ALA A 1 314 ? 3.747 0.741 12.999 1.00 81.12 314 ALA A N 1
ATOM 2288 C CA . ALA A 1 314 ? 3.204 -0.469 12.381 1.00 81.12 314 ALA A CA 1
ATOM 2289 C C . ALA A 1 314 ? 3.300 -0.428 10.846 1.00 81.12 314 ALA A C 1
ATOM 2291 O O . ALA A 1 314 ? 3.641 -1.434 10.221 1.00 81.12 314 ALA A O 1
ATOM 2292 N N . ALA A 1 315 ? 3.035 0.727 10.229 1.00 84.75 315 ALA A N 1
ATOM 2293 C CA . ALA A 1 315 ? 3.152 0.905 8.786 1.00 84.75 315 ALA A CA 1
ATOM 2294 C C . ALA A 1 315 ? 4.608 0.866 8.297 1.00 84.75 315 ALA A C 1
ATOM 2296 O O . ALA A 1 315 ? 4.875 0.318 7.226 1.00 84.75 315 ALA A O 1
ATOM 2297 N N . GLU A 1 316 ? 5.549 1.414 9.066 1.00 86.75 316 GLU A N 1
ATOM 2298 C CA . GLU A 1 316 ? 6.979 1.375 8.765 1.00 86.75 316 GLU A CA 1
ATOM 2299 C C . GLU A 1 316 ? 7.540 -0.040 8.928 1.00 86.75 316 GLU A C 1
ATOM 2301 O O . GLU A 1 316 ? 8.199 -0.539 8.015 1.00 86.75 316 GLU A O 1
ATOM 2306 N N . ILE A 1 317 ? 7.217 -0.721 10.031 1.00 83.25 317 ILE A N 1
ATOM 2307 C CA . ILE A 1 317 ? 7.597 -2.118 10.268 1.00 83.25 317 ILE A CA 1
ATOM 2308 C C . ILE A 1 317 ? 7.072 -2.982 9.124 1.00 83.25 317 ILE A C 1
ATOM 2310 O O . ILE A 1 317 ? 7.851 -3.697 8.500 1.00 83.25 317 ILE A O 1
ATOM 2314 N N . ALA A 1 318 ? 5.789 -2.853 8.777 1.00 79.94 318 ALA A N 1
ATOM 2315 C CA . ALA A 1 318 ? 5.185 -3.537 7.639 1.00 79.94 318 ALA A CA 1
ATOM 2316 C C . ALA A 1 318 ? 5.931 -3.261 6.322 1.00 79.94 318 ALA A C 1
ATOM 2318 O O . ALA A 1 318 ? 6.206 -4.185 5.555 1.00 79.94 318 ALA A O 1
ATOM 2319 N N . ALA A 1 319 ? 6.305 -2.005 6.066 1.00 82.31 319 ALA A N 1
ATOM 2320 C CA . ALA A 1 319 ? 7.031 -1.620 4.862 1.00 82.31 319 ALA A CA 1
ATOM 2321 C C . ALA A 1 319 ? 8.441 -2.218 4.794 1.00 82.31 319 ALA A C 1
ATOM 2323 O O . ALA A 1 319 ? 8.852 -2.716 3.743 1.00 82.31 319 ALA A O 1
ATOM 2324 N N . VAL A 1 320 ? 9.180 -2.209 5.901 1.00 81.12 320 VAL A N 1
ATOM 2325 C CA . VAL A 1 320 ? 10.532 -2.779 5.970 1.00 81.12 320 VAL A CA 1
ATOM 2326 C C . VAL A 1 320 ? 10.480 -4.297 5.826 1.00 81.12 320 VAL A C 1
ATOM 2328 O O . VAL A 1 320 ? 11.200 -4.873 5.014 1.00 81.12 320 VAL A O 1
ATOM 2331 N N . ASN A 1 321 ? 9.586 -4.937 6.570 1.00 77.31 321 ASN A N 1
ATOM 2332 C CA . ASN A 1 321 ? 9.520 -6.384 6.696 1.00 77.31 321 ASN A CA 1
ATOM 2333 C C . ASN A 1 321 ? 8.898 -7.078 5.481 1.00 77.31 321 ASN A C 1
ATOM 2335 O O . ASN A 1 321 ? 9.277 -8.202 5.145 1.00 77.31 321 ASN A O 1
ATOM 2339 N N . TRP A 1 322 ? 7.942 -6.428 4.816 1.00 70.31 322 TRP A N 1
ATOM 2340 C CA . TRP A 1 322 ? 7.096 -7.079 3.813 1.00 70.31 322 TRP A CA 1
ATOM 2341 C C . TRP A 1 322 ? 7.254 -6.514 2.399 1.00 70.31 322 TRP A C 1
ATOM 2343 O O . TRP A 1 322 ? 6.622 -7.016 1.472 1.00 70.31 322 TRP A O 1
ATOM 2353 N N . SER A 1 323 ? 8.148 -5.538 2.182 1.00 65.44 323 SER A N 1
ATOM 2354 C CA . SER A 1 323 ? 8.468 -5.031 0.834 1.00 65.44 323 SER A CA 1
ATOM 2355 C C . SER A 1 323 ? 9.199 -6.041 -0.061 1.00 65.44 323 SER A C 1
ATOM 2357 O O . SER A 1 323 ? 9.381 -5.781 -1.250 1.00 65.44 323 SER A O 1
ATOM 2359 N N . GLY A 1 324 ? 9.635 -7.188 0.477 1.00 55.44 324 GLY A N 1
ATOM 2360 C CA . GLY A 1 324 ? 10.343 -8.224 -0.285 1.00 55.44 324 GLY A CA 1
ATOM 2361 C C . GLY A 1 324 ? 11.729 -7.793 -0.782 1.00 55.44 324 GLY A C 1
ATOM 2362 O O . GLY A 1 324 ? 12.408 -8.570 -1.454 1.00 55.44 324 GLY A O 1
ATOM 2363 N N . VAL A 1 325 ? 12.173 -6.578 -0.445 1.00 54.00 325 VAL A N 1
ATOM 2364 C CA . VAL A 1 325 ? 13.558 -6.155 -0.618 1.00 54.00 325 VAL A CA 1
ATOM 2365 C C . VAL A 1 325 ? 14.339 -6.795 0.529 1.00 54.00 325 VAL A C 1
ATOM 2367 O O . VAL A 1 325 ? 13.966 -6.581 1.682 1.00 54.00 325 VAL A O 1
ATOM 2370 N N . PRO A 1 326 ? 15.376 -7.611 0.266 1.00 46.12 326 PRO A N 1
ATOM 2371 C CA . PRO A 1 326 ? 16.203 -8.142 1.338 1.00 46.12 326 PRO A CA 1
ATOM 2372 C C . PRO A 1 326 ? 16.736 -6.962 2.151 1.00 46.12 326 PRO A C 1
ATOM 2374 O O . PRO A 1 326 ? 17.462 -6.119 1.622 1.00 46.12 326 PRO A O 1
ATOM 2377 N N . VAL A 1 327 ? 16.322 -6.874 3.416 1.00 44.84 327 VAL A N 1
ATOM 2378 C CA . VAL A 1 327 ? 16.866 -5.902 4.359 1.00 44.84 327 VAL A CA 1
ATOM 2379 C C . VAL A 1 327 ? 18.307 -6.324 4.584 1.00 44.84 327 VAL A C 1
ATOM 2381 O O . VAL A 1 327 ? 18.594 -7.259 5.330 1.00 44.84 327 VAL A O 1
ATOM 2384 N N . GLU A 1 328 ? 19.216 -5.685 3.860 1.00 39.84 328 GLU A N 1
ATOM 2385 C CA . GLU A 1 328 ? 20.643 -5.820 4.085 1.00 39.84 328 GLU A CA 1
ATOM 2386 C C . GLU A 1 328 ? 20.870 -5.412 5.538 1.00 39.84 328 GLU A C 1
ATOM 2388 O O . GLU A 1 328 ? 20.576 -4.278 5.923 1.00 39.84 328 GLU A O 1
ATOM 2393 N N . SER A 1 329 ? 21.237 -6.393 6.363 1.00 35.38 329 SER A N 1
ATOM 2394 C CA . SER A 1 329 ? 21.219 -6.337 7.820 1.00 35.38 329 SER A CA 1
ATOM 2395 C C . SER A 1 329 ? 22.112 -5.212 8.339 1.00 35.38 329 SER A C 1
ATOM 2397 O O . SER A 1 329 ? 23.250 -5.431 8.748 1.00 35.38 329 SER A O 1
ATOM 2399 N N . SER A 1 330 ? 21.583 -3.995 8.346 1.00 34.72 330 SER A N 1
ATOM 2400 C CA . SER A 1 330 ? 22.180 -2.823 8.963 1.00 34.72 330 SER A CA 1
ATOM 2401 C C . SER A 1 330 ? 21.853 -2.887 10.447 1.00 34.72 330 SER A C 1
ATOM 2403 O O . SER A 1 330 ? 20.994 -2.174 10.962 1.00 34.72 330 SER A O 1
ATOM 2405 N N . ARG A 1 331 ? 22.511 -3.821 11.139 1.00 41.66 331 ARG A N 1
ATOM 2406 C CA . ARG A 1 331 ? 22.576 -3.821 12.599 1.00 41.66 331 ARG A CA 1
ATOM 2407 C C . ARG A 1 331 ? 23.357 -2.592 13.071 1.00 41.66 331 ARG A C 1
ATOM 2409 O O . ARG A 1 331 ? 24.359 -2.218 12.473 1.00 41.66 331 ARG A O 1
ATOM 2416 N N . ALA A 1 332 ? 22.907 -2.066 14.209 1.00 40.84 332 ALA A N 1
ATOM 2417 C CA . ALA A 1 332 ? 23.534 -1.046 15.050 1.00 40.84 332 ALA A CA 1
ATOM 2418 C C . ALA A 1 332 ? 23.368 0.419 14.610 1.00 40.84 332 ALA A C 1
ATOM 2420 O O . ALA A 1 332 ? 24.333 1.156 14.430 1.00 40.84 332 ALA A O 1
ATOM 2421 N N . ARG A 1 333 ? 22.119 0.904 14.612 1.00 39.00 333 ARG A N 1
ATOM 2422 C CA . ARG A 1 333 ? 21.867 2.263 15.109 1.00 39.00 333 ARG A CA 1
ATOM 2423 C C . ARG A 1 333 ? 21.637 2.169 16.617 1.00 39.00 333 ARG A C 1
ATOM 2425 O O . ARG A 1 333 ? 20.512 2.06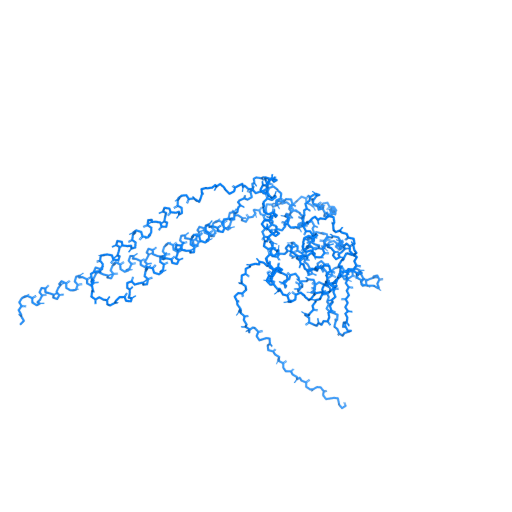0 17.092 1.00 39.00 333 ARG A O 1
ATOM 2432 N N . THR A 1 334 ? 22.736 2.132 17.362 1.00 40.03 334 THR A N 1
ATOM 2433 C CA . THR A 1 334 ? 22.753 2.286 18.816 1.00 40.03 334 THR A CA 1
ATOM 2434 C C . THR A 1 334 ? 22.148 3.654 19.138 1.00 40.03 334 THR A C 1
ATOM 2436 O O . THR A 1 334 ? 22.812 4.679 18.991 1.00 40.03 334 THR A O 1
ATOM 2439 N N . ARG A 1 335 ? 20.865 3.703 19.522 1.00 43.06 335 ARG A N 1
ATOM 2440 C CA . ARG A 1 335 ? 20.310 4.858 20.240 1.00 43.06 335 ARG A CA 1
ATOM 2441 C C . ARG A 1 335 ? 21.081 4.929 21.553 1.00 43.06 335 ARG A C 1
ATOM 2443 O O . ARG A 1 335 ? 20.921 4.067 22.410 1.00 43.06 335 ARG A O 1
ATOM 2450 N N . GLY A 1 336 ? 21.983 5.900 21.660 1.00 35.88 336 GLY A N 1
ATOM 2451 C CA . GLY A 1 336 ? 22.714 6.166 22.888 1.00 35.88 336 GLY A CA 1
ATOM 2452 C C . GLY A 1 336 ? 21.731 6.453 24.016 1.00 35.88 336 GLY A C 1
ATOM 2453 O O . GLY A 1 336 ? 21.014 7.450 23.978 1.00 35.88 336 GLY A O 1
ATOM 2454 N N . SER A 1 337 ? 21.710 5.575 25.015 1.00 44.28 337 SER A N 1
ATOM 2455 C CA . SER A 1 337 ? 21.154 5.845 26.334 1.00 44.28 337 SER A CA 1
ATOM 2456 C C . SER A 1 337 ? 22.026 6.910 27.004 1.00 44.28 337 SER A C 1
ATOM 2458 O O . SER A 1 337 ? 23.052 6.612 27.618 1.00 44.28 337 SER A O 1
ATOM 2460 N N . GLY A 1 338 ? 21.659 8.173 26.812 1.00 36.50 338 GLY A N 1
ATOM 2461 C CA . GLY A 1 338 ? 22.273 9.308 27.479 1.00 36.50 338 GLY A CA 1
ATOM 2462 C C . GLY A 1 338 ? 21.608 9.582 28.824 1.00 36.50 338 GLY A C 1
ATOM 2463 O O . GLY A 1 338 ? 20.578 10.238 28.866 1.00 36.50 338 GLY A O 1
ATOM 2464 N N . VAL A 1 339 ? 22.279 9.140 29.889 1.00 38.00 339 VAL A N 1
ATOM 2465 C CA . VAL A 1 339 ? 22.355 9.788 31.212 1.00 38.00 339 VAL A CA 1
ATOM 2466 C C . VAL A 1 339 ? 21.103 9.748 32.102 1.00 38.00 339 VAL A C 1
ATOM 2468 O O . VAL A 1 339 ? 20.231 10.611 32.068 1.00 38.00 339 VAL A O 1
ATOM 2471 N N . SER A 1 340 ? 21.142 8.808 33.048 1.00 42.84 340 SER A N 1
ATOM 2472 C CA . SER A 1 340 ? 20.515 8.929 34.363 1.00 42.84 340 SER A CA 1
ATOM 2473 C C . SER A 1 340 ? 21.029 10.183 35.081 1.00 42.84 340 SER A C 1
ATOM 2475 O O . SER A 1 340 ? 22.187 10.232 35.495 1.00 42.84 340 SER A O 1
ATOM 2477 N N . ALA A 1 341 ? 20.169 11.181 35.273 1.00 37.56 341 ALA A N 1
ATOM 2478 C CA . ALA A 1 341 ? 20.348 12.184 36.315 1.00 37.56 341 ALA A CA 1
ATOM 2479 C C . ALA A 1 341 ? 19.482 11.771 37.509 1.00 37.56 341 ALA A C 1
ATOM 2481 O O . ALA A 1 341 ? 18.256 11.833 37.474 1.00 37.56 341 ALA A O 1
ATOM 2482 N N . SER A 1 342 ? 20.146 11.297 38.558 1.00 37.44 342 SER A N 1
ATOM 2483 C CA . SER A 1 342 ? 19.573 11.038 39.873 1.00 37.44 342 SER A CA 1
ATOM 2484 C C . SER A 1 342 ? 18.932 12.309 40.436 1.00 37.44 342 SER A C 1
ATOM 2486 O O . SER A 1 342 ? 19.641 13.251 40.793 1.00 37.44 342 SER A O 1
ATOM 2488 N N . PHE A 1 343 ? 17.605 12.328 40.551 1.00 37.69 343 PHE A N 1
ATOM 2489 C CA . PHE A 1 343 ? 16.895 13.335 41.333 1.00 37.69 343 PHE A CA 1
ATOM 2490 C C . PHE A 1 343 ? 16.750 12.812 42.768 1.00 37.69 343 PHE A C 1
ATOM 2492 O O . PHE A 1 343 ? 15.940 11.935 43.054 1.00 37.69 343 PHE A O 1
ATOM 2499 N N . SER A 1 344 ? 17.607 13.305 43.661 1.00 42.28 344 SER A N 1
ATOM 2500 C CA . SER A 1 344 ? 17.527 13.085 45.107 1.00 42.28 344 SER A CA 1
ATOM 2501 C C . SER A 1 344 ? 16.625 14.160 45.709 1.00 42.28 344 SER A C 1
ATOM 2503 O O . SER A 1 344 ? 17.024 15.322 45.760 1.00 42.28 344 SER A O 1
ATOM 2505 N N . LEU A 1 345 ? 15.447 13.781 46.203 1.00 49.72 345 LEU A N 1
ATOM 2506 C CA . LEU A 1 345 ? 14.633 14.644 47.060 1.00 49.72 345 LEU A CA 1
ATOM 2507 C C . LEU A 1 345 ? 15.217 14.661 48.484 1.00 49.72 345 LEU A C 1
ATOM 2509 O O . LEU A 1 345 ? 15.403 13.611 49.099 1.00 49.72 345 LEU A O 1
ATOM 2513 N N . ARG A 1 346 ? 15.502 15.866 48.983 1.00 51.34 346 ARG A N 1
ATOM 2514 C CA . ARG A 1 346 ? 15.420 16.222 50.403 1.00 51.34 346 ARG A CA 1
ATOM 2515 C C . ARG A 1 346 ? 14.221 17.136 50.577 1.00 51.34 346 ARG A C 1
ATOM 2517 O O . ARG A 1 346 ? 14.012 17.962 49.660 1.00 51.34 346 ARG A O 1
#

Organism: NCBI:txid2509455

Radius of gyration: 28.64 Å; chains: 1; bounding box: 93×49×81 Å

Sequence (346 aa):
MSPVFATALDRAAAWAAITDVAVAVAVGGAALALVACAFAWIVRFVRNRPRRAAVAATAGGPAAAPVVPAGLSLAEAAVVLDRTERAVAAIVLGEAVAGRVRLVLTDVGDSELERVADAQPTDPDARRVLDVLLPPSIGRRSFHTVDDGVREGFVALMLTVERRLVDRGLRAEKGARPSRVAWYAGLVGFAATLVAASLTDGDAGALPSMIPMIVVAFAAVVGISLSNRGVVRLSGRGLAFRAELDGVEASLRSALAGGRVDAALLPWAVLCKLEEEWGNAIAAEWAARGGVPPWWAVEFADEPRTLGTAVHDAAEIAAVNWSGVPVESSRARTRGSGVSASFSLR

pLDDT: mean 78.2, std 16.47, range [34.72, 96.56]

Secondary structure (DSSP, 8-state):
--HHHHHHHHHHHHHHHHHHHHHHHHHHHHHHHHHHHHHHHHHHHHHTS----SGGGS--SSPPPP-PPTT--HHHHHHHHT-GGGHHHHHHHHHHHTTSEEEEEEETTEEEEEE---PPPSSHHHHHHHHHHS-TT-SEEETT---HHHHHHHHHHHHHHHHHHHHTTSB----S---HHHHHHHH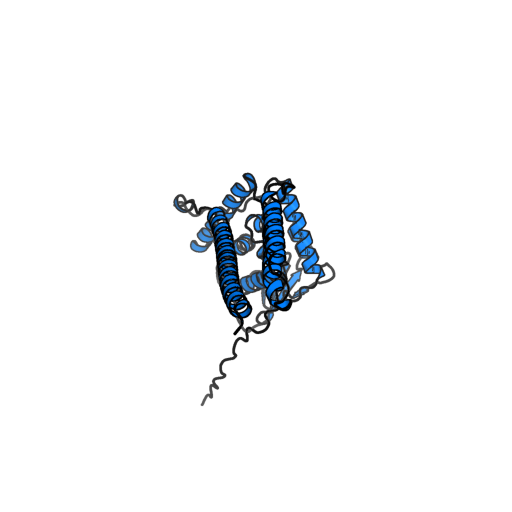HHHHHHHHHHHTS-S-S-SHHHHHHHHHHHHHHHHHHHHHHT---PBPHHHHHHHHHHHHHHHHHHHHHHTT---GGGHHHHHHHT-HHHHHHHHHHHHHHTTS--TTEEE--SS----HHHHHHHHHHHHHHHHS-S---------------------

Foldseek 3Di:
DDPVVVVVVVVVVVVVVVVVVVVVVVVVVVVVVVVVVVVVVVCVVVVPPPPPPDPVPPPPDDQDQQDDDPPDQLCLLCLLLVNNLLSLLLLLLLCLLVVQKAWEAPDDLKIKIFGRDPDQDPDPLSNLSCCLQAPVVRRMDILQDDDPSSLVSLVVSNVVSVVVCCVVLQFPPLPPDLPVVLVVVLVVLQVVLVVVLVPDDDDDPDPVSCVSVVVSVVCNVVSVVVSVVPSRDGGPNSVVVNVSLVSSLVSVVSCLVVLNADSSCLSSCSSNVNQLSNQQSQQVVQVVVVHDNPSYHYPDDDDCPRRSVSSVSSSVSSSQSRVSPPPPPPPDPPPDPPDDDDDDDD